Protein AF-A0A3P7MYJ7-F1 (afdb_monomer_lite)

Foldseek 3Di:
DDFVVLVVVLVVLLVVVCCCVPPVQVVVVVVDLARDPVLVVSQVVLLVCLVVVVCCPPRVFAAQADDDADFAQFDADDPVCCVVCVVVVVVCLVVQLCQQVVVVVVVCVVVVHDDDSVVSNVVLVVVQVVCNRGPDDRDHDDVVVVVSCVSVVPDDCVVVVVVVVVVSVCCNPVVVSRRSRGVSSVVSVVVSVVVVVVVPPPDFDWFWWADAPPDPDIDGCVPDVRGDDDPPDTDIDTPDDDDPVCVVVVVVSVVVRVPDPDPPDD

Organism: Cylicostephanus goldi (NCBI:txid71465)

Structure (mmCIF, N/CA/C/O backbone):
data_AF-A0A3P7MYJ7-F1
#
_entry.id   AF-A0A3P7MYJ7-F1
#
loop_
_atom_site.group_PDB
_atom_site.id
_atom_site.type_symbol
_atom_site.label_atom_id
_atom_site.label_alt_id
_atom_site.label_comp_id
_atom_site.label_asym_id
_atom_site.label_entity_id
_atom_site.label_seq_id
_atom_site.pdbx_PDB_ins_code
_atom_site.Cartn_x
_atom_site.Cartn_y
_atom_site.Cartn_z
_atom_site.occupancy
_atom_site.B_iso_or_equiv
_atom_site.auth_seq_id
_atom_site.auth_comp_id
_atom_site.auth_asym_id
_atom_site.auth_atom_id
_atom_site.pdbx_PDB_model_num
ATOM 1 N N . MET A 1 1 ? -10.763 -18.307 22.552 1.00 52.84 1 MET A N 1
ATOM 2 C CA . MET A 1 1 ? -11.650 -19.260 21.847 1.00 52.84 1 MET A CA 1
ATOM 3 C C . MET A 1 1 ? -12.075 -18.638 20.527 1.00 52.84 1 MET A C 1
ATOM 5 O O . MET A 1 1 ? -12.315 -17.436 20.503 1.00 52.84 1 MET A O 1
ATOM 9 N N . ALA A 1 2 ? -12.099 -19.406 19.436 1.00 75.31 2 ALA A N 1
ATOM 10 C CA . ALA A 1 2 ? -12.499 -18.891 18.128 1.00 75.31 2 ALA A CA 1
ATOM 11 C C . ALA A 1 2 ? -14.020 -18.678 18.085 1.00 75.31 2 ALA A C 1
ATOM 13 O O . ALA A 1 2 ? -14.783 -19.550 18.490 1.00 75.31 2 ALA A O 1
ATOM 14 N N . ASN A 1 3 ? -14.455 -17.514 17.609 1.00 89.31 3 ASN A N 1
ATOM 15 C CA . ASN A 1 3 ? -15.869 -17.187 17.488 1.00 89.31 3 ASN A CA 1
ATOM 16 C C . ASN A 1 3 ? -16.424 -17.733 16.163 1.00 89.31 3 ASN A C 1
ATOM 18 O O . ASN A 1 3 ? -15.998 -17.306 15.086 1.00 89.31 3 ASN A O 1
ATOM 22 N N . TRP A 1 4 ? -17.379 -18.662 16.244 1.00 89.75 4 TRP A N 1
ATOM 23 C CA . TRP A 1 4 ? -17.962 -19.315 15.070 1.00 89.75 4 TRP A CA 1
ATOM 24 C C . TRP A 1 4 ? -18.722 -18.344 14.154 1.00 89.75 4 TRP A C 1
ATOM 26 O O . TRP A 1 4 ? -18.693 -18.499 12.935 1.00 89.75 4 TRP A O 1
ATOM 36 N N . PHE A 1 5 ? -19.323 -17.285 14.709 1.00 90.12 5 PHE A N 1
ATOM 37 C CA . PHE A 1 5 ? -19.980 -16.241 13.917 1.00 90.12 5 PHE A CA 1
ATOM 38 C C . PHE A 1 5 ? -18.967 -15.444 13.105 1.00 90.12 5 PHE A C 1
ATOM 40 O O . PHE A 1 5 ? -19.173 -15.214 11.916 1.00 90.12 5 PHE A O 1
ATOM 47 N N . THR A 1 6 ? -17.832 -15.085 13.710 1.00 92.12 6 THR A N 1
ATOM 48 C CA . THR A 1 6 ? -16.732 -14.426 12.993 1.00 92.12 6 THR A CA 1
ATOM 49 C C . THR A 1 6 ? -16.226 -15.299 11.849 1.00 92.12 6 THR A C 1
ATOM 51 O O . THR A 1 6 ? -15.974 -14.790 10.757 1.00 92.12 6 THR A O 1
ATOM 54 N N . PHE A 1 7 ? -16.112 -16.610 12.071 1.00 92.50 7 PHE A N 1
ATOM 55 C CA . PHE A 1 7 ? -15.691 -17.559 11.044 1.00 92.50 7 PHE A CA 1
ATOM 56 C C . PHE A 1 7 ? -16.698 -17.645 9.886 1.00 92.50 7 PHE A C 1
ATOM 58 O O . PHE A 1 7 ? -16.318 -17.450 8.731 1.00 92.50 7 PHE A O 1
ATOM 65 N N . ALA A 1 8 ? -17.986 -17.837 10.186 1.00 92.50 8 ALA A N 1
ATOM 66 C CA . ALA A 1 8 ? -19.049 -17.895 9.181 1.00 92.50 8 ALA A CA 1
ATOM 67 C C . ALA A 1 8 ? -19.162 -16.590 8.371 1.00 92.50 8 ALA A C 1
ATOM 69 O O . ALA A 1 8 ? -19.242 -16.627 7.141 1.00 92.50 8 ALA A O 1
ATOM 70 N N . LEU A 1 9 ? -19.088 -15.432 9.040 1.00 92.12 9 LEU A N 1
ATOM 71 C CA . LEU A 1 9 ? -19.060 -14.120 8.386 1.00 92.12 9 LEU A CA 1
ATOM 72 C C . LEU A 1 9 ? -17.841 -13.968 7.475 1.00 92.12 9 LEU A C 1
ATOM 74 O O . LEU A 1 9 ? -17.973 -13.458 6.364 1.00 92.12 9 LEU A O 1
ATOM 78 N N . SER A 1 10 ? -16.670 -14.439 7.908 1.00 93.50 10 SER A N 1
ATOM 79 C CA . SER A 1 10 ? -15.443 -14.359 7.108 1.00 93.50 10 SER A CA 1
ATOM 80 C C . SER A 1 10 ? -15.551 -15.196 5.834 1.00 93.50 10 SER A C 1
ATOM 82 O O . SER A 1 10 ? -15.267 -14.697 4.747 1.00 93.50 10 SER A O 1
ATOM 84 N N . ILE A 1 11 ? -16.033 -16.440 5.940 1.00 94.44 11 ILE A N 1
ATOM 85 C CA . ILE A 1 11 ? -16.250 -17.314 4.777 1.00 94.44 11 ILE A CA 1
ATOM 86 C C . ILE A 1 11 ? -17.250 -16.683 3.810 1.00 94.44 11 ILE A C 1
ATOM 88 O O . ILE A 1 11 ? -16.966 -16.592 2.617 1.00 94.44 11 ILE A O 1
ATOM 92 N N . SER A 1 12 ? -18.388 -16.206 4.319 1.00 93.50 12 SER A N 1
ATOM 93 C CA . SER A 1 12 ? -19.411 -15.551 3.500 1.00 93.50 12 SER A CA 1
ATOM 94 C C . SER A 1 12 ? -18.860 -14.314 2.782 1.00 93.50 12 SER A C 1
ATOM 96 O O . SER A 1 12 ? -19.068 -14.136 1.579 1.00 93.50 12 SER A O 1
ATOM 98 N N . THR A 1 13 ? -18.068 -13.497 3.481 1.00 93.19 13 THR A N 1
ATOM 99 C CA . THR A 1 13 ? -17.450 -12.285 2.923 1.00 93.19 13 THR A CA 1
ATOM 100 C C . THR A 1 13 ? -16.420 -12.618 1.845 1.00 93.19 13 THR A C 1
ATOM 102 O O . THR A 1 13 ? -16.438 -12.011 0.775 1.00 93.19 13 THR A O 1
ATOM 105 N N . ILE A 1 14 ? -15.552 -13.607 2.080 1.00 93.12 14 ILE A N 1
ATOM 106 C CA . ILE A 1 14 ? -14.564 -14.063 1.091 1.00 93.12 14 ILE A CA 1
ATOM 107 C C . ILE A 1 14 ? -15.267 -14.635 -0.140 1.00 93.12 14 ILE A C 1
ATOM 109 O O . ILE A 1 14 ? -14.916 -14.264 -1.259 1.00 93.12 14 ILE A O 1
ATOM 113 N N . ALA A 1 15 ? -16.271 -15.495 0.050 1.00 93.50 15 ALA A N 1
ATOM 114 C CA . ALA A 1 15 ? -17.041 -16.079 -1.044 1.00 93.50 15 ALA A CA 1
ATOM 115 C C . ALA A 1 15 ? -17.736 -14.995 -1.879 1.00 93.50 15 ALA A C 1
ATOM 117 O O . ALA A 1 15 ? -17.651 -15.014 -3.106 1.00 93.50 15 ALA A O 1
ATOM 118 N N . THR A 1 16 ? -18.341 -14.003 -1.222 1.00 92.44 16 THR A N 1
ATOM 119 C CA . THR A 1 16 ? -19.000 -12.867 -1.879 1.00 92.44 16 THR A CA 1
ATOM 120 C C . THR A 1 16 ? -18.002 -12.018 -2.665 1.00 92.44 16 THR A C 1
ATOM 122 O O . THR A 1 16 ? -18.212 -11.763 -3.849 1.00 92.44 16 THR A O 1
ATOM 125 N N . LEU A 1 17 ? -16.875 -11.626 -2.059 1.00 91.50 17 LEU A N 1
ATOM 126 C CA . LEU A 1 17 ? -15.827 -10.858 -2.742 1.00 91.50 17 LEU A CA 1
ATOM 127 C C . LEU A 1 17 ? -15.229 -11.625 -3.924 1.00 91.50 17 LEU A C 1
ATOM 129 O O . LEU A 1 17 ? -14.970 -11.036 -4.975 1.00 91.50 17 LEU A O 1
ATOM 133 N N . PHE A 1 18 ? -15.023 -12.932 -3.772 1.00 89.75 18 PHE A N 1
ATOM 134 C CA . PHE A 1 18 ? -14.532 -13.788 -4.843 1.00 89.75 18 PHE A CA 1
ATOM 135 C C . PHE A 1 18 ? -15.541 -13.870 -5.987 1.00 89.75 18 PHE A C 1
ATOM 137 O O . PHE A 1 18 ? -15.170 -13.667 -7.140 1.00 89.75 18 PHE A O 1
ATOM 144 N N . PHE A 1 19 ? -16.817 -14.102 -5.678 1.00 91.25 19 PHE A N 1
ATOM 145 C CA . PHE A 1 19 ? -17.887 -14.157 -6.668 1.00 91.25 19 PHE A CA 1
ATOM 146 C C . PHE A 1 19 ? -18.007 -12.838 -7.442 1.00 91.25 19 PHE A C 1
ATOM 148 O O . PHE A 1 19 ? -18.003 -12.842 -8.675 1.00 91.25 19 PHE A O 1
ATOM 155 N N . ILE A 1 20 ? -18.013 -11.703 -6.735 1.00 90.12 20 ILE A N 1
ATOM 156 C CA . ILE A 1 20 ? -18.059 -10.371 -7.346 1.00 90.12 20 ILE A CA 1
ATOM 157 C C . ILE A 1 20 ? -16.851 -10.163 -8.272 1.00 90.12 20 ILE A C 1
ATOM 159 O O . ILE A 1 20 ? -17.027 -9.808 -9.437 1.00 90.12 20 ILE A O 1
ATOM 163 N N . LYS A 1 21 ? -15.625 -10.420 -7.800 1.00 86.19 21 LYS A N 1
ATOM 164 C CA . LYS A 1 21 ? -14.405 -10.182 -8.592 1.00 86.19 21 LYS A CA 1
ATOM 165 C C . LYS A 1 21 ? -14.246 -11.155 -9.767 1.00 86.19 21 LYS A C 1
ATOM 167 O O . LYS A 1 21 ? -13.656 -10.781 -10.775 1.00 86.19 21 LYS A O 1
ATOM 172 N N . SER A 1 22 ? -14.755 -12.383 -9.666 1.00 85.25 22 SER A N 1
ATOM 173 C CA . SER A 1 22 ? -14.628 -13.391 -10.727 1.00 85.25 22 SER A CA 1
ATOM 174 C C . SER A 1 22 ? -15.729 -13.329 -11.782 1.00 85.25 22 SER A C 1
ATOM 176 O O . SER A 1 22 ? -15.431 -13.564 -12.949 1.00 85.25 22 SER A O 1
ATOM 178 N N . TYR A 1 23 ? -16.973 -13.018 -11.409 1.00 87.38 23 TYR A N 1
ATOM 179 C CA . TYR A 1 23 ? -18.114 -13.068 -12.332 1.00 87.38 23 TYR A CA 1
ATOM 180 C C . TYR A 1 23 ? -18.667 -11.685 -12.673 1.00 87.38 23 TYR A C 1
ATOM 182 O O . TYR A 1 23 ? -18.891 -11.384 -13.844 1.00 87.38 23 TYR A O 1
ATOM 190 N N . ILE A 1 24 ? -18.856 -10.827 -11.669 1.00 86.44 24 ILE A N 1
ATOM 191 C CA . ILE A 1 24 ? -19.505 -9.522 -11.852 1.00 86.44 24 ILE A CA 1
ATOM 192 C C . ILE A 1 24 ? -18.531 -8.512 -12.461 1.00 86.44 24 ILE A C 1
ATOM 194 O O . ILE A 1 24 ? -18.867 -7.849 -13.439 1.00 86.44 24 ILE A O 1
ATOM 198 N N . ASP A 1 25 ? -17.305 -8.428 -11.947 1.00 84.75 25 ASP A N 1
ATOM 199 C CA . ASP A 1 25 ? -16.299 -7.484 -12.438 1.00 84.75 25 ASP A CA 1
ATOM 200 C C . ASP A 1 25 ? -16.009 -7.595 -13.948 1.00 84.75 25 ASP A C 1
ATOM 202 O O . ASP A 1 25 ? -16.066 -6.570 -14.632 1.00 84.75 25 ASP A O 1
ATOM 206 N N . PRO A 1 26 ? -15.774 -8.785 -14.543 1.00 83.88 26 PRO A N 1
ATOM 207 C CA . PRO A 1 26 ? -15.573 -8.879 -15.989 1.00 83.88 26 PRO A CA 1
ATOM 208 C C . PRO A 1 26 ? -16.832 -8.547 -16.799 1.00 83.88 26 PRO A C 1
ATOM 210 O O . PRO A 1 26 ? -16.710 -8.080 -17.930 1.00 83.88 26 PRO A O 1
ATOM 213 N N . MET A 1 27 ? -18.035 -8.761 -16.256 1.00 83.56 27 MET A N 1
ATOM 214 C CA . MET A 1 27 ? -19.279 -8.343 -16.912 1.00 83.56 27 MET A CA 1
ATOM 215 C C . MET A 1 27 ? -19.431 -6.822 -16.894 1.00 83.56 27 MET A C 1
ATOM 217 O O . MET A 1 27 ? -19.722 -6.217 -17.924 1.00 83.56 27 MET A O 1
ATOM 221 N N . ILE A 1 28 ? -19.180 -6.197 -15.745 1.00 82.38 28 ILE A N 1
ATOM 222 C CA . ILE A 1 28 ? -19.274 -4.749 -15.575 1.00 82.38 28 ILE A CA 1
ATOM 223 C C . ILE A 1 28 ? -18.204 -4.038 -16.396 1.00 82.38 28 ILE A C 1
ATOM 225 O O . ILE A 1 28 ? -18.529 -3.062 -17.064 1.00 82.38 28 ILE A O 1
ATOM 229 N N . LYS A 1 29 ? -16.970 -4.548 -16.446 1.00 79.81 29 LYS A N 1
ATOM 230 C CA . LYS A 1 29 ? -15.892 -3.979 -17.273 1.00 79.81 29 LYS A CA 1
ATOM 231 C C . LYS A 1 29 ? -16.232 -3.907 -18.762 1.00 79.81 29 LYS A C 1
ATOM 233 O O . LYS A 1 29 ? -15.714 -3.038 -19.455 1.00 79.81 29 LYS A O 1
ATOM 238 N N . LYS A 1 30 ? -17.112 -4.784 -19.265 1.00 82.25 30 LYS A N 1
ATOM 239 C CA . LYS A 1 30 ? -17.598 -4.710 -20.656 1.00 82.25 30 LYS A CA 1
ATOM 240 C C . LYS A 1 30 ? -18.524 -3.517 -20.895 1.00 82.25 30 LYS A C 1
ATOM 242 O O . LYS A 1 30 ? -18.637 -3.069 -22.030 1.00 82.25 30 LYS A O 1
ATOM 247 N N . ARG A 1 31 ? -19.204 -3.025 -19.855 1.00 79.94 31 ARG A N 1
ATOM 248 C CA . ARG A 1 31 ? -20.208 -1.954 -19.944 1.00 79.94 31 ARG A CA 1
ATOM 249 C C . ARG A 1 31 ? -19.724 -0.620 -19.364 1.00 79.94 31 ARG A C 1
ATOM 251 O O . ARG A 1 31 ? -20.112 0.423 -19.873 1.00 79.94 31 ARG A O 1
ATOM 258 N N . CYS A 1 32 ? -18.852 -0.645 -18.359 1.00 74.81 32 CYS A N 1
ATOM 259 C CA . CYS A 1 32 ? -18.314 0.524 -17.672 1.00 74.81 32 CYS A CA 1
ATOM 260 C C . CYS A 1 32 ? -16.782 0.490 -17.669 1.00 74.81 32 CYS A C 1
ATOM 262 O O . CYS A 1 32 ? -16.167 -0.484 -17.242 1.00 74.81 32 CYS A O 1
ATOM 264 N N . ARG A 1 33 ? -16.160 1.595 -18.097 1.00 70.25 33 ARG A N 1
ATOM 265 C CA . ARG A 1 33 ? -14.695 1.752 -18.142 1.00 70.25 33 ARG A CA 1
ATOM 266 C C . ARG A 1 33 ? -14.078 2.108 -16.779 1.00 70.25 33 ARG A C 1
ATOM 268 O O . ARG A 1 33 ? -12.862 2.068 -16.633 1.00 70.25 33 ARG A O 1
ATOM 275 N N . ILE A 1 34 ? -14.909 2.467 -15.799 1.00 74.12 34 ILE A N 1
ATOM 276 C CA . ILE A 1 34 ? -14.485 2.923 -14.470 1.00 74.12 34 ILE A CA 1
ATOM 277 C C . ILE A 1 34 ? -14.401 1.713 -13.521 1.00 74.12 34 ILE A C 1
ATOM 279 O O . ILE A 1 34 ? -15.378 0.965 -13.426 1.00 74.12 34 ILE A O 1
ATOM 283 N N . PRO A 1 35 ? -13.274 1.501 -12.811 1.00 73.25 35 PRO A N 1
ATOM 284 C CA . PRO A 1 35 ? -13.158 0.425 -11.831 1.00 73.25 35 PRO A CA 1
ATOM 285 C C . PRO A 1 35 ? -14.090 0.678 -10.640 1.00 73.25 35 PRO A C 1
ATOM 287 O O . PRO A 1 35 ? -14.025 1.728 -10.002 1.00 73.25 35 PRO A O 1
ATOM 290 N N . ILE A 1 36 ? -14.952 -0.292 -10.329 1.00 82.88 36 ILE A N 1
ATOM 291 C CA . ILE A 1 36 ? -15.898 -0.187 -9.212 1.00 82.88 36 ILE A CA 1
ATOM 292 C C . ILE A 1 36 ? -15.213 -0.607 -7.900 1.00 82.88 36 ILE A C 1
ATOM 294 O O . ILE A 1 36 ? -14.607 -1.681 -7.844 1.00 82.88 36 ILE A O 1
ATOM 298 N N . PRO A 1 37 ? -15.320 0.189 -6.819 1.00 85.75 37 PRO A N 1
ATOM 299 C CA . PRO A 1 37 ? -14.709 -0.128 -5.532 1.00 85.75 37 PRO A CA 1
ATOM 300 C C . PRO A 1 37 ? -15.557 -1.139 -4.737 1.00 85.75 37 PRO A C 1
ATOM 302 O O . PRO A 1 37 ? -16.195 -0.792 -3.747 1.00 85.75 37 PRO A O 1
ATOM 305 N N . TYR A 1 38 ? -15.573 -2.412 -5.147 1.00 88.50 38 TYR A N 1
ATOM 306 C CA . TYR A 1 38 ? -16.365 -3.459 -4.472 1.00 88.50 38 TYR A CA 1
ATOM 307 C C . TYR A 1 38 ? -16.010 -3.639 -2.992 1.00 88.50 38 TYR A C 1
ATOM 309 O O . TYR A 1 38 ? -16.895 -3.872 -2.172 1.00 88.50 38 TYR A O 1
ATOM 317 N N . ASP A 1 39 ? -14.728 -3.490 -2.648 1.00 88.88 39 ASP A N 1
ATOM 318 C CA . ASP A 1 39 ? -14.253 -3.620 -1.269 1.00 88.88 39 ASP A CA 1
ATOM 319 C C . ASP A 1 39 ? -14.905 -2.553 -0.359 1.00 88.88 39 ASP A C 1
ATOM 321 O O . ASP A 1 39 ? -15.259 -2.848 0.780 1.00 88.88 39 ASP A O 1
ATOM 325 N N . LEU A 1 40 ? -15.169 -1.345 -0.884 1.00 89.31 40 LEU A N 1
ATOM 326 C CA . LEU A 1 40 ? -15.879 -0.281 -0.164 1.00 89.31 40 LEU A CA 1
ATOM 327 C C . LEU A 1 40 ? -17.345 -0.647 0.096 1.00 89.31 40 LEU A C 1
ATOM 329 O O . LEU A 1 40 ? -17.819 -0.495 1.218 1.00 89.31 40 LEU A O 1
ATOM 333 N N . PHE A 1 41 ? -18.056 -1.165 -0.909 1.00 91.25 41 PHE A N 1
ATOM 334 C CA . PHE A 1 41 ? -19.454 -1.578 -0.742 1.00 91.25 41 PHE A CA 1
ATOM 335 C C . PHE A 1 41 ? -19.602 -2.693 0.294 1.00 91.25 41 PHE A C 1
ATOM 337 O O . PHE A 1 41 ? -20.500 -2.639 1.131 1.00 91.25 41 PHE A O 1
ATOM 344 N N . VAL A 1 42 ? -18.696 -3.673 0.278 1.00 92.00 42 VAL A N 1
ATOM 345 C CA . VAL A 1 42 ? -18.688 -4.759 1.265 1.00 92.00 42 VAL A CA 1
ATOM 346 C C . VAL A 1 42 ? -18.434 -4.229 2.677 1.00 92.00 42 VAL A C 1
ATOM 348 O O . VAL A 1 42 ? -19.105 -4.674 3.605 1.00 92.00 42 VAL A O 1
ATOM 351 N N . MET A 1 43 ? -17.544 -3.245 2.850 1.00 91.19 43 MET A N 1
ATOM 352 C CA . MET A 1 43 ? -17.358 -2.587 4.150 1.00 91.19 43 MET A CA 1
ATOM 353 C C . MET A 1 43 ? -18.616 -1.844 4.603 1.00 91.19 43 MET A C 1
ATOM 355 O O . MET A 1 43 ? -19.022 -2.013 5.745 1.00 91.19 43 MET A O 1
ATOM 359 N N . ILE A 1 44 ? -19.270 -1.080 3.722 1.00 92.06 44 ILE A N 1
ATOM 360 C CA . ILE A 1 44 ? -20.500 -0.344 4.059 1.00 92.06 44 ILE A CA 1
ATOM 361 C C . ILE A 1 44 ? -21.606 -1.310 4.502 1.00 92.06 44 ILE A C 1
ATOM 363 O O . ILE A 1 44 ? -22.218 -1.109 5.550 1.00 92.06 44 ILE A O 1
ATOM 367 N N . ILE A 1 45 ? -21.831 -2.389 3.747 1.00 91.94 45 ILE A N 1
ATOM 368 C CA . ILE A 1 45 ? -22.822 -3.417 4.095 1.00 91.94 45 ILE A CA 1
ATOM 369 C C . ILE A 1 45 ? -22.446 -4.089 5.421 1.00 91.94 45 ILE A C 1
ATOM 371 O O . ILE A 1 45 ? -23.307 -4.257 6.282 1.00 91.94 45 ILE A O 1
ATOM 375 N N . GLY A 1 46 ? -21.168 -4.428 5.617 1.00 91.19 46 GLY A N 1
ATOM 376 C CA . GLY A 1 46 ? -20.665 -5.014 6.859 1.00 91.19 46 GLY A CA 1
ATOM 377 C C . GLY A 1 46 ? -20.896 -4.116 8.075 1.00 91.19 46 GLY A C 1
ATOM 378 O O . GLY A 1 46 ? -21.348 -4.597 9.113 1.00 91.19 46 GLY A O 1
ATOM 379 N N . THR A 1 47 ? -20.663 -2.810 7.939 1.00 92.50 47 THR A N 1
ATOM 380 C CA . THR A 1 47 ? -20.938 -1.809 8.978 1.00 92.50 47 THR A CA 1
ATOM 381 C C . THR A 1 47 ? -22.430 -1.728 9.296 1.00 92.50 47 THR A C 1
ATOM 383 O O . THR A 1 47 ? -22.801 -1.807 10.465 1.00 92.50 47 THR A O 1
ATOM 386 N N . ILE A 1 48 ? -23.298 -1.637 8.279 1.00 92.81 48 ILE A N 1
ATOM 387 C CA . ILE A 1 48 ? -24.759 -1.570 8.464 1.00 92.81 48 ILE A CA 1
ATOM 388 C C . ILE A 1 48 ? -25.270 -2.830 9.170 1.00 92.81 48 ILE A C 1
ATOM 390 O O . ILE A 1 48 ? -26.014 -2.737 10.144 1.00 92.81 48 ILE A O 1
ATOM 394 N N . VAL A 1 49 ? -24.842 -4.012 8.722 1.00 91.75 49 VAL A N 1
ATOM 395 C CA . VAL A 1 49 ? -25.226 -5.289 9.340 1.00 91.75 49 VAL A CA 1
ATOM 396 C C . VAL A 1 49 ? -24.727 -5.364 10.782 1.00 91.75 49 VAL A C 1
ATOM 398 O O . VAL A 1 49 ? -25.482 -5.762 11.666 1.00 91.75 49 VAL A O 1
ATOM 401 N N . SER A 1 50 ? -23.488 -4.943 11.042 1.00 92.44 50 SER A N 1
ATOM 402 C CA . SER A 1 50 ? -22.925 -4.927 12.395 1.00 92.44 50 SER A CA 1
ATOM 403 C C . SER A 1 50 ? -23.705 -4.020 13.340 1.00 92.44 50 SER A C 1
ATOM 405 O O . SER A 1 50 ? -23.981 -4.420 14.472 1.00 92.44 50 SER A O 1
ATOM 407 N N . TYR A 1 51 ? -24.122 -2.849 12.853 1.00 90.94 51 TYR A N 1
ATOM 408 C CA . TYR A 1 51 ? -24.916 -1.881 13.601 1.00 90.94 51 TYR A CA 1
ATOM 409 C C . TYR A 1 51 ? -26.330 -2.397 13.906 1.00 90.94 51 TYR A C 1
ATOM 411 O O . TYR A 1 51 ? -26.751 -2.402 15.059 1.00 90.94 51 TYR A O 1
ATOM 419 N N . VAL A 1 52 ? -27.050 -2.899 12.897 1.00 92.38 52 VAL A N 1
ATOM 420 C CA . VAL A 1 52 ? -28.439 -3.372 13.058 1.00 92.38 52 VAL A CA 1
ATOM 421 C C . VAL A 1 52 ? -28.510 -4.628 13.930 1.00 92.38 52 VAL A C 1
ATOM 423 O O . VAL A 1 52 ? -29.386 -4.754 14.783 1.00 92.38 52 VAL A O 1
ATOM 426 N N . VAL A 1 53 ? -27.581 -5.566 13.737 1.00 90.25 53 VAL A N 1
ATOM 427 C CA . VAL A 1 53 ? -27.578 -6.857 14.444 1.00 90.25 53 VAL A CA 1
ATOM 428 C C . VAL A 1 53 ? -26.873 -6.768 15.805 1.00 90.25 53 VAL A C 1
ATOM 430 O O . VAL A 1 53 ? -27.052 -7.650 16.645 1.00 90.25 53 VAL A O 1
ATOM 433 N N . ASN A 1 54 ? -26.105 -5.701 16.060 1.00 89.62 54 ASN A N 1
ATOM 434 C CA . ASN A 1 54 ? -25.239 -5.551 17.233 1.00 89.62 54 ASN A CA 1
ATOM 435 C C . ASN A 1 54 ? -24.294 -6.753 17.408 1.00 89.62 54 ASN A 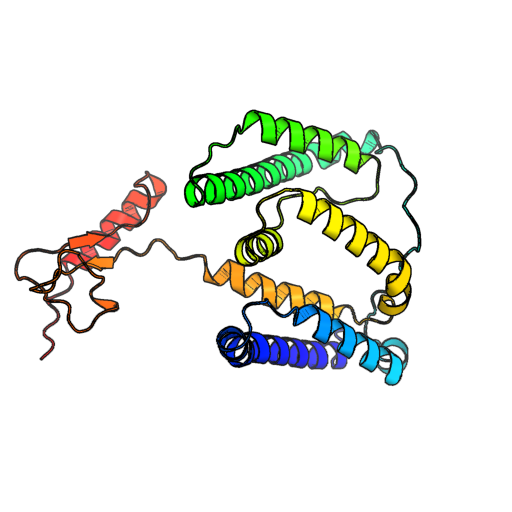C 1
ATOM 437 O O . ASN A 1 54 ? -24.287 -7.435 18.440 1.00 89.62 54 ASN A O 1
ATOM 441 N N . LEU A 1 55 ? -23.485 -7.022 16.374 1.00 86.31 55 LEU A N 1
ATOM 442 C CA . LEU A 1 55 ? -22.600 -8.197 16.308 1.00 86.31 55 LEU A CA 1
ATOM 443 C C . LEU A 1 55 ? -21.596 -8.276 17.468 1.00 86.31 55 LEU A C 1
ATOM 445 O O . LEU A 1 55 ? -21.226 -9.374 17.891 1.00 86.31 55 LEU A O 1
ATOM 449 N N . ASN A 1 56 ? -21.168 -7.130 17.999 1.00 88.62 56 ASN A N 1
ATOM 450 C CA . ASN A 1 56 ? -20.248 -7.088 19.128 1.00 88.62 56 ASN A CA 1
ATOM 451 C C . ASN A 1 56 ? -20.907 -7.584 20.424 1.00 88.62 56 ASN A C 1
ATOM 453 O O . ASN A 1 56 ? -20.443 -8.562 21.003 1.00 88.62 56 ASN A O 1
ATOM 457 N N . SER A 1 57 ? -22.013 -6.964 20.840 1.00 87.44 57 SER A N 1
ATOM 458 C CA . SER A 1 57 ? -22.657 -7.268 22.123 1.00 87.44 57 SER A CA 1
ATOM 459 C C . SER A 1 57 ? -23.363 -8.622 22.137 1.00 87.44 57 SER A C 1
ATOM 461 O O . SER A 1 57 ? -23.344 -9.305 23.155 1.00 87.44 57 SER A O 1
ATOM 463 N N . ARG A 1 58 ? -23.987 -9.031 21.023 1.00 88.81 58 ARG A N 1
ATOM 464 C CA . ARG A 1 58 ? -24.752 -10.290 20.967 1.00 88.81 58 ARG A CA 1
ATOM 465 C C . ARG A 1 58 ? -23.895 -11.514 20.692 1.00 88.81 58 ARG A C 1
ATOM 467 O O . ARG A 1 58 ? -24.154 -12.576 21.245 1.00 88.81 58 ARG A O 1
ATOM 474 N N . PHE A 1 59 ? -22.911 -11.374 19.811 1.00 86.44 59 PHE A N 1
ATOM 475 C CA . PHE A 1 59 ? -22.156 -12.511 19.296 1.00 86.44 59 PHE A CA 1
ATOM 476 C C . PHE A 1 59 ? -20.679 -12.461 19.670 1.00 86.44 59 PHE A C 1
ATOM 478 O O . PHE A 1 59 ? -19.967 -13.398 19.339 1.00 86.44 59 PHE A O 1
ATOM 485 N N . GLY A 1 60 ? -20.190 -11.412 20.342 1.00 88.19 60 GLY A N 1
ATOM 486 C CA . GLY A 1 60 ? -18.782 -11.292 20.730 1.00 88.19 60 GLY A CA 1
ATOM 487 C C . GLY A 1 60 ? -17.838 -11.117 19.538 1.00 88.19 60 GLY A C 1
ATOM 488 O O . GLY A 1 60 ? -16.683 -11.549 19.586 1.00 88.19 60 GLY A O 1
ATOM 489 N N . VAL A 1 61 ? -18.323 -10.566 18.420 1.00 90.75 61 VAL A N 1
ATOM 490 C CA . VAL A 1 61 ? -17.488 -10.315 17.239 1.00 90.75 61 VAL A CA 1
ATOM 491 C C . VAL A 1 61 ? -16.610 -9.089 17.496 1.00 90.75 61 VAL A C 1
ATOM 493 O O . VAL A 1 61 ? -17.096 -8.031 17.900 1.00 90.75 61 VAL A O 1
ATOM 496 N N . LYS A 1 62 ? -15.300 -9.220 17.256 1.00 91.88 62 LYS A N 1
ATOM 497 C CA . LYS A 1 62 ? -14.345 -8.119 17.433 1.00 91.88 62 LYS A CA 1
ATOM 498 C C . LYS A 1 62 ? -14.597 -7.031 16.386 1.00 91.88 62 LYS A C 1
ATOM 500 O O . LYS A 1 62 ? -14.526 -7.303 15.187 1.00 91.88 62 LYS A O 1
ATOM 505 N N . ILE A 1 63 ? -14.858 -5.817 16.856 1.00 93.62 63 ILE A N 1
ATOM 506 C CA . ILE A 1 63 ? -15.016 -4.611 16.036 1.00 93.62 63 ILE A CA 1
ATOM 507 C C . ILE A 1 63 ? -13.739 -3.769 16.061 1.00 93.62 63 ILE A C 1
ATOM 509 O O . ILE A 1 63 ? -12.847 -4.033 16.871 1.00 93.62 63 ILE A O 1
ATOM 513 N N . VAL A 1 64 ? -13.635 -2.802 15.149 1.00 91.69 64 VAL A N 1
ATOM 514 C CA . VAL A 1 64 ? -12.499 -1.869 15.071 1.00 91.69 64 VAL A CA 1
ATOM 515 C C . VAL A 1 64 ? -12.352 -1.086 16.378 1.00 91.69 64 VAL A C 1
ATOM 517 O O . VAL A 1 64 ? -11.241 -0.983 16.895 1.00 91.69 64 VAL A O 1
ATOM 520 N N . GLY A 1 65 ? -13.468 -0.634 16.954 1.00 88.50 65 GLY A N 1
ATOM 521 C CA . GLY A 1 65 ? -13.474 0.159 18.180 1.00 88.50 65 GLY A CA 1
ATOM 522 C C . GLY A 1 65 ? -13.192 1.633 17.906 1.00 88.50 65 GLY A C 1
ATOM 523 O O . GLY A 1 65 ? -13.328 2.085 16.773 1.00 88.50 65 GLY A O 1
ATOM 524 N N . HIS A 1 66 ? -12.828 2.371 18.954 1.00 88.69 66 HIS A N 1
ATOM 525 C CA . HIS A 1 66 ? -12.709 3.823 18.880 1.00 88.69 66 HIS A CA 1
ATOM 526 C C . HIS A 1 66 ? -11.633 4.272 17.884 1.00 88.69 66 HIS A C 1
ATOM 528 O O . HIS A 1 66 ? -10.481 3.834 17.961 1.00 88.69 66 HIS A O 1
ATOM 534 N N . ILE A 1 67 ? -12.007 5.172 16.975 1.00 86.75 67 ILE A N 1
ATOM 535 C CA . ILE A 1 67 ? -11.098 5.792 16.015 1.00 86.75 67 ILE A CA 1
ATOM 536 C C . ILE A 1 67 ? -10.895 7.245 16.455 1.00 86.75 67 ILE A C 1
ATOM 538 O O . ILE A 1 67 ? -11.856 8.015 16.450 1.00 86.75 67 ILE A O 1
ATOM 542 N N . PRO A 1 68 ? -9.665 7.651 16.825 1.00 81.75 68 PRO A N 1
ATOM 543 C CA . PRO A 1 68 ? -9.419 9.012 17.272 1.00 81.75 68 PRO A CA 1
ATOM 544 C C . PRO A 1 68 ? -9.748 9.993 16.145 1.00 81.75 68 PRO A C 1
ATOM 546 O O . PRO A 1 68 ? -9.172 9.940 15.057 1.00 81.75 68 PRO A O 1
ATOM 549 N N . THR A 1 69 ? -10.686 10.897 16.408 1.00 77.69 69 THR A N 1
ATOM 550 C CA . THR A 1 69 ? -11.053 11.962 15.477 1.00 77.69 69 THR A CA 1
ATOM 551 C C . THR A 1 69 ? -10.098 13.135 15.653 1.00 77.69 69 THR A C 1
ATOM 553 O O . THR A 1 69 ? -10.083 13.771 16.705 1.00 77.69 69 THR A O 1
ATOM 556 N N . GLY A 1 70 ? -9.304 13.434 14.629 1.00 81.50 70 GLY A N 1
ATOM 557 C CA . GLY A 1 70 ? -8.365 14.553 14.645 1.00 81.50 70 GLY A CA 1
ATOM 558 C C . GLY A 1 70 ? -7.041 14.214 13.976 1.00 81.50 70 GLY A C 1
ATOM 559 O O . GLY A 1 70 ? -6.753 13.060 13.664 1.00 81.50 70 GLY A O 1
ATOM 560 N N . LEU A 1 71 ? -6.223 15.241 13.752 1.00 84.69 71 LEU A N 1
ATOM 561 C CA . LEU A 1 71 ? -4.839 15.036 13.340 1.00 84.69 71 LEU A CA 1
ATOM 562 C C . LEU A 1 71 ? -4.003 14.671 14.573 1.00 84.69 71 LEU A C 1
ATOM 564 O O . LEU A 1 71 ? -4.111 15.360 15.591 1.00 84.69 71 LEU A O 1
ATOM 568 N N . PRO A 1 72 ? -3.167 13.621 14.506 1.00 85.88 72 PRO A N 1
ATOM 569 C CA . PRO A 1 72 ? -2.270 13.304 15.604 1.00 85.88 72 PRO A CA 1
ATOM 570 C C . PRO A 1 72 ? -1.259 14.440 15.799 1.00 85.88 72 PRO A C 1
ATOM 572 O O . PRO A 1 72 ? -0.711 14.973 14.832 1.00 85.88 72 PRO A O 1
ATOM 575 N N . SER A 1 73 ? -1.004 14.804 17.056 1.00 88.25 73 SER A N 1
ATOM 576 C CA . SER A 1 73 ? 0.035 15.774 17.401 1.00 88.25 73 SER A CA 1
ATOM 577 C C . SER A 1 73 ? 1.419 15.231 17.032 1.00 88.25 73 SER A C 1
ATOM 579 O O . SER A 1 73 ? 1.672 14.047 17.279 1.00 88.25 73 SER A O 1
ATOM 581 N N . PRO A 1 74 ? 2.328 16.065 16.499 1.00 90.25 74 PRO A N 1
ATOM 582 C CA . PRO A 1 74 ? 3.682 15.627 16.212 1.00 90.25 74 PRO A CA 1
ATOM 583 C C . PRO A 1 74 ? 4.402 15.214 17.506 1.00 90.25 74 PRO A C 1
ATOM 585 O O . PRO A 1 74 ? 4.363 15.926 18.509 1.00 90.25 74 PRO A O 1
ATOM 588 N N . SER A 1 75 ? 5.059 14.059 17.479 1.00 88.75 75 SER A N 1
ATOM 589 C CA . SER A 1 75 ? 5.814 13.467 18.582 1.00 88.75 75 SER A CA 1
ATOM 590 C C . SER A 1 75 ? 7.216 13.092 18.115 1.00 88.75 75 SER A C 1
ATOM 592 O O . SER A 1 75 ? 7.371 12.481 17.059 1.00 88.75 75 SER A O 1
ATOM 594 N N . LEU A 1 76 ? 8.240 13.415 18.907 1.00 86.62 76 LEU A N 1
ATOM 595 C CA . LEU A 1 76 ? 9.611 13.019 18.589 1.00 86.62 76 LEU A CA 1
ATOM 596 C C . LEU A 1 76 ? 9.836 11.522 18.871 1.00 86.62 76 LEU A C 1
ATOM 598 O O . LEU A 1 76 ? 9.367 11.021 19.898 1.00 86.62 76 LEU A O 1
ATOM 602 N N . PRO A 1 77 ? 10.575 10.804 18.005 1.00 83.62 77 PRO A N 1
ATOM 603 C CA . PRO A 1 77 ? 10.883 9.397 18.219 1.00 83.62 77 PRO A CA 1
ATOM 604 C C . PRO A 1 77 ? 11.837 9.216 19.408 1.00 83.62 77 PRO A C 1
ATOM 606 O O . PRO A 1 77 ? 12.823 9.939 19.561 1.00 83.62 77 PRO A O 1
ATOM 609 N N . GLY A 1 78 ? 11.560 8.221 20.254 1.00 85.44 78 GLY A N 1
ATOM 610 C CA . GLY A 1 78 ? 12.401 7.897 21.406 1.00 85.44 78 GLY A CA 1
ATOM 611 C C . GLY A 1 78 ? 13.765 7.349 20.979 1.00 85.44 78 GLY A C 1
ATOM 612 O O . GLY A 1 78 ? 13.857 6.232 20.473 1.00 85.44 78 GLY A O 1
ATOM 613 N N . ILE A 1 79 ? 14.834 8.112 21.228 1.00 87.25 79 ILE A N 1
ATOM 614 C CA . ILE A 1 79 ? 16.213 7.768 20.827 1.00 87.25 79 ILE A CA 1
ATOM 615 C C . ILE A 1 79 ? 16.693 6.456 21.480 1.00 87.25 79 ILE A C 1
ATOM 617 O O . ILE A 1 79 ? 17.498 5.729 20.903 1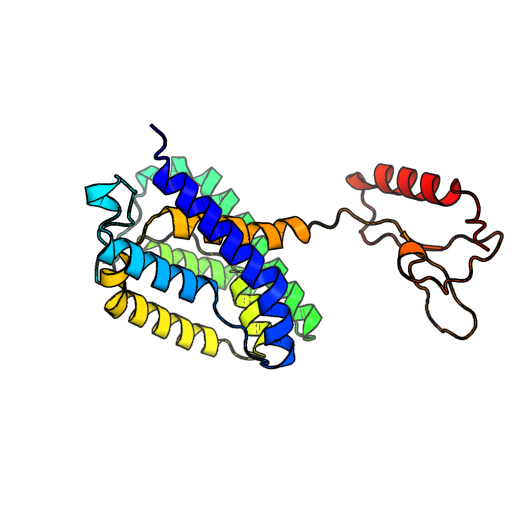.00 87.25 79 ILE A O 1
ATOM 621 N N . SER A 1 80 ? 16.155 6.098 22.649 1.00 92.00 80 SER A N 1
ATOM 622 C CA . SER A 1 80 ? 16.504 4.868 23.374 1.00 92.00 80 SER A CA 1
ATOM 623 C C . SER A 1 80 ? 16.185 3.575 22.612 1.00 92.00 80 SER A C 1
ATOM 625 O O . SER A 1 80 ? 16.867 2.571 22.810 1.00 92.00 80 SER A O 1
ATOM 627 N N . LEU A 1 81 ? 15.185 3.582 21.724 1.00 88.81 81 LEU A N 1
ATOM 628 C CA . LEU A 1 81 ? 14.793 2.410 20.931 1.00 88.81 81 LEU A CA 1
ATOM 629 C C . LEU A 1 81 ? 15.650 2.215 19.677 1.00 88.81 81 LEU A C 1
ATOM 631 O O . LEU A 1 81 ? 15.630 1.134 19.092 1.00 88.81 81 LEU A O 1
ATOM 635 N N . PHE A 1 82 ? 16.414 3.231 19.274 1.00 88.81 82 PHE A N 1
ATOM 636 C CA . PHE A 1 82 ? 17.110 3.264 17.990 1.00 88.81 82 PHE A CA 1
ATOM 637 C C . PHE A 1 82 ? 18.067 2.081 17.802 1.00 88.81 82 PHE A C 1
ATOM 639 O O . PHE A 1 82 ? 18.054 1.444 16.753 1.00 88.81 82 PHE A O 1
ATOM 646 N N . GLY A 1 83 ? 18.837 1.733 18.840 1.00 91.25 83 GLY A N 1
ATOM 647 C CA . GLY A 1 83 ? 19.765 0.598 18.798 1.00 91.25 83 GLY A CA 1
ATOM 648 C C . GLY A 1 83 ? 19.074 -0.761 18.647 1.00 91.25 83 GLY A C 1
ATOM 649 O O . GLY A 1 83 ? 19.614 -1.641 17.984 1.00 91.25 83 GLY A O 1
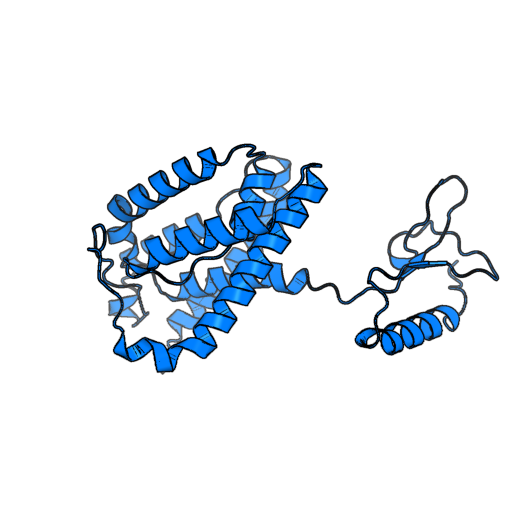ATOM 650 N N . TYR A 1 84 ? 17.868 -0.919 19.201 1.00 93.75 84 TYR A N 1
ATOM 651 C CA . TYR A 1 84 ? 17.112 -2.175 19.140 1.00 93.75 84 TYR A CA 1
ATOM 652 C C . TYR A 1 84 ? 16.454 -2.402 17.777 1.00 93.75 84 TYR A C 1
ATOM 654 O O . TYR A 1 84 ? 16.397 -3.533 17.310 1.00 93.75 84 TYR A O 1
ATOM 662 N N . ILE A 1 85 ? 15.970 -1.335 17.133 1.00 93.19 85 ILE A N 1
ATOM 663 C CA . ILE A 1 85 ? 15.194 -1.431 15.885 1.00 93.19 85 ILE A CA 1
ATOM 664 C C . ILE A 1 85 ? 16.021 -1.178 14.621 1.00 93.19 85 ILE A C 1
ATOM 666 O O . ILE A 1 85 ? 15.496 -1.326 13.522 1.00 93.19 85 ILE A O 1
ATOM 670 N N . MET A 1 86 ? 17.292 -0.781 14.747 1.00 92.25 86 MET A N 1
ATOM 671 C CA . MET A 1 86 ? 18.135 -0.383 13.612 1.00 92.25 86 MET A CA 1
ATOM 672 C C . MET A 1 86 ? 18.207 -1.456 12.516 1.00 92.25 86 MET A C 1
ATOM 674 O O . MET A 1 86 ? 18.075 -1.136 11.335 1.00 92.25 86 MET A O 1
ATOM 678 N N . GLY A 1 87 ? 18.404 -2.724 12.897 1.00 94.62 87 GLY A N 1
ATOM 679 C CA . GLY A 1 87 ? 18.514 -3.832 11.943 1.00 94.62 87 GLY A CA 1
ATOM 680 C C . GLY A 1 87 ? 17.239 -4.018 11.117 1.00 94.62 87 GLY A C 1
ATOM 681 O O . GLY A 1 87 ? 17.289 -4.026 9.885 1.00 94.62 87 GLY A O 1
ATOM 682 N N . ASP A 1 88 ? 16.092 -4.075 11.794 1.00 94.31 88 ASP A N 1
ATOM 683 C CA . ASP A 1 88 ? 14.782 -4.207 11.151 1.00 94.31 88 ASP A CA 1
ATOM 684 C C . ASP A 1 88 ? 14.441 -2.970 10.309 1.00 94.31 88 ASP A C 1
ATOM 686 O O . ASP A 1 88 ? 13.950 -3.087 9.185 1.00 94.31 88 ASP A O 1
ATOM 690 N N . ALA A 1 89 ? 14.755 -1.772 10.811 1.00 93.44 89 ALA A N 1
ATOM 691 C CA . ALA A 1 89 ? 14.530 -0.516 10.105 1.00 93.44 89 ALA A CA 1
ATOM 692 C C . ALA A 1 89 ? 15.324 -0.448 8.794 1.00 93.44 89 ALA A C 1
ATOM 694 O O . ALA A 1 89 ? 14.776 -0.034 7.772 1.00 93.44 89 ALA A O 1
ATOM 695 N N . LEU A 1 90 ? 16.585 -0.896 8.794 1.00 94.62 90 LEU A N 1
ATOM 696 C CA . LEU A 1 90 ? 17.412 -0.954 7.590 1.00 94.62 90 LEU A CA 1
ATOM 697 C C . LEU A 1 90 ? 16.838 -1.946 6.574 1.00 94.62 90 LEU A C 1
ATOM 699 O O . LEU A 1 90 ? 16.722 -1.609 5.394 1.00 94.62 90 LEU A O 1
ATOM 703 N N . ALA A 1 91 ? 16.414 -3.131 7.019 1.00 95.50 91 ALA A N 1
ATOM 704 C CA . ALA A 1 91 ? 15.772 -4.114 6.150 1.00 95.50 91 ALA A CA 1
ATOM 705 C C . ALA A 1 91 ? 14.488 -3.555 5.508 1.00 95.50 91 ALA A C 1
ATOM 707 O O . ALA A 1 91 ? 14.312 -3.637 4.290 1.00 95.50 91 ALA A O 1
ATOM 708 N N . ILE A 1 92 ? 13.622 -2.915 6.302 1.00 94.81 92 ILE A N 1
ATOM 709 C CA . ILE A 1 92 ? 12.384 -2.284 5.822 1.00 94.81 92 ILE A CA 1
ATOM 710 C C . ILE A 1 92 ? 12.692 -1.141 4.849 1.00 94.81 92 ILE A C 1
ATOM 712 O O . ILE A 1 92 ? 12.034 -1.035 3.813 1.00 94.81 92 ILE A O 1
ATOM 716 N N . ALA A 1 93 ? 13.693 -0.306 5.138 1.00 94.81 93 ALA A N 1
ATOM 717 C CA . ALA A 1 93 ? 14.087 0.804 4.274 1.00 94.81 93 ALA A CA 1
ATOM 718 C C . ALA A 1 93 ? 14.565 0.311 2.902 1.00 94.81 93 ALA A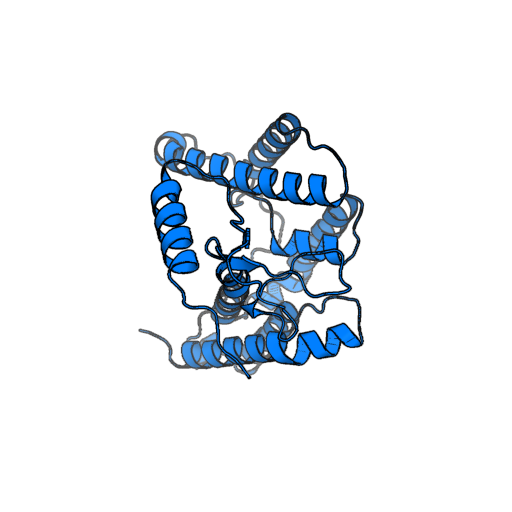 C 1
ATOM 720 O O . ALA A 1 93 ? 14.098 0.809 1.876 1.00 94.81 93 ALA A O 1
ATOM 721 N N . VAL A 1 94 ? 15.429 -0.710 2.873 1.00 95.06 94 VAL A N 1
ATOM 722 C CA . VAL A 1 94 ? 15.921 -1.313 1.626 1.00 95.06 94 VAL A CA 1
ATOM 723 C C . VAL A 1 94 ? 14.765 -1.902 0.822 1.00 95.06 94 VAL A C 1
ATOM 725 O O . VAL A 1 94 ? 14.624 -1.588 -0.359 1.00 95.06 94 VAL A O 1
ATOM 728 N N . VAL A 1 95 ? 13.900 -2.708 1.446 1.00 94.56 95 VAL A N 1
ATOM 729 C CA . VAL A 1 95 ? 12.755 -3.322 0.753 1.00 94.56 95 VAL A CA 1
ATOM 730 C C . VAL A 1 95 ? 11.793 -2.253 0.233 1.00 94.56 95 VAL A C 1
ATOM 732 O O . VAL A 1 95 ? 11.397 -2.304 -0.931 1.00 94.56 95 VAL A O 1
ATOM 735 N N . SER A 1 96 ? 11.454 -1.253 1.051 1.00 94.12 96 SER A N 1
ATOM 736 C CA . SER A 1 96 ? 10.538 -0.177 0.660 1.00 94.12 96 SER A CA 1
ATOM 737 C C . SER A 1 96 ? 11.076 0.627 -0.527 1.00 94.12 96 SER A C 1
ATOM 739 O O . SER A 1 96 ? 10.339 0.895 -1.486 1.00 94.12 96 SER A O 1
ATOM 741 N N . PHE A 1 97 ? 12.371 0.949 -0.509 1.00 95.19 97 PHE A N 1
ATOM 742 C CA . PHE A 1 97 ? 13.033 1.665 -1.594 1.00 95.19 97 PHE A CA 1
ATOM 743 C C . PHE A 1 97 ? 13.086 0.833 -2.878 1.00 95.19 97 PHE A C 1
ATOM 745 O O . PHE A 1 97 ? 12.686 1.309 -3.942 1.00 95.19 97 PHE A O 1
ATOM 752 N N . VAL A 1 98 ? 13.498 -0.436 -2.788 1.00 94.19 98 VAL A N 1
ATOM 753 C CA . VAL A 1 98 ? 13.580 -1.341 -3.943 1.00 94.19 98 VAL A CA 1
ATOM 754 C C . VAL A 1 98 ? 12.212 -1.535 -4.592 1.00 94.19 98 VAL A C 1
ATOM 756 O O . VAL A 1 98 ? 12.114 -1.466 -5.818 1.00 94.19 98 VAL A O 1
ATOM 759 N N . VAL A 1 99 ? 11.147 -1.732 -3.810 1.00 91.75 99 VAL A N 1
ATOM 760 C CA . VAL A 1 99 ? 9.782 -1.895 -4.341 1.00 91.75 99 VAL A CA 1
ATOM 761 C C . VAL A 1 99 ? 9.310 -0.610 -5.032 1.00 91.75 99 VAL A C 1
ATOM 763 O O . VAL A 1 99 ? 8.733 -0.674 -6.120 1.00 91.75 99 VAL A O 1
ATOM 766 N N . THR A 1 100 ? 9.628 0.557 -4.467 1.00 92.88 100 THR A N 1
ATOM 767 C CA . THR A 1 100 ? 9.287 1.868 -5.047 1.00 92.88 100 THR A CA 1
ATOM 768 C C . THR A 1 100 ? 10.004 2.114 -6.372 1.00 92.88 100 THR A C 1
ATOM 770 O O . THR A 1 100 ? 9.346 2.370 -7.383 1.00 92.88 100 THR A O 1
ATOM 773 N N . VAL A 1 101 ? 11.325 1.925 -6.419 1.00 93.81 101 VAL A N 1
ATOM 774 C CA . VAL A 1 101 ? 12.119 2.076 -7.651 1.00 93.81 101 VAL A CA 1
ATOM 775 C C . VAL A 1 101 ? 11.725 1.041 -8.704 1.00 93.81 101 VAL A C 1
ATOM 777 O O . VAL A 1 101 ? 11.661 1.367 -9.889 1.00 93.81 101 VAL A O 1
ATOM 780 N N . SER A 1 102 ? 11.427 -0.198 -8.304 1.00 91.19 102 SER A N 1
ATOM 781 C CA . SER A 1 102 ? 10.994 -1.253 -9.231 1.00 91.19 102 SER A CA 1
ATOM 782 C C . SER A 1 102 ? 9.683 -0.886 -9.922 1.00 91.19 102 SER A C 1
ATOM 784 O O . SER A 1 102 ? 9.572 -1.013 -11.142 1.00 91.19 102 SER A O 1
ATOM 786 N N . MET A 1 103 ? 8.712 -0.372 -9.163 1.00 90.06 103 MET A N 1
ATOM 787 C CA . MET A 1 103 ? 7.447 0.103 -9.722 1.00 90.06 103 MET A CA 1
ATOM 788 C C . MET A 1 103 ? 7.647 1.347 -10.598 1.00 90.06 103 MET A C 1
ATOM 790 O O . MET A 1 103 ? 7.074 1.434 -11.682 1.00 90.06 103 MET A O 1
ATOM 794 N N . GLY A 1 104 ? 8.506 2.280 -10.178 1.00 91.56 104 GLY A N 1
ATOM 795 C CA . GLY A 1 104 ? 8.869 3.455 -10.971 1.00 91.56 104 GLY A CA 1
ATOM 796 C C . GLY A 1 104 ? 9.477 3.081 -12.325 1.00 91.56 104 GLY A C 1
ATOM 797 O O . GLY A 1 104 ? 9.021 3.566 -13.358 1.00 91.56 104 GLY A O 1
ATOM 798 N N . LYS A 1 105 ? 10.430 2.139 -12.348 1.00 90.88 105 LYS A N 1
ATOM 799 C CA . LYS A 1 105 ? 11.042 1.612 -13.581 1.00 90.88 105 LYS A CA 1
ATOM 800 C C . LYS A 1 105 ? 10.045 0.878 -14.479 1.00 90.88 105 LYS A C 1
ATOM 802 O O . LYS A 1 105 ? 10.152 0.971 -15.701 1.00 90.88 105 LYS A O 1
ATOM 807 N N . LEU A 1 106 ? 9.080 0.161 -13.898 1.00 88.00 106 LEU A N 1
ATOM 808 C CA . LEU A 1 106 ? 8.019 -0.508 -14.655 1.00 88.00 106 LEU A CA 1
ATOM 809 C C . LEU A 1 106 ? 7.211 0.504 -15.481 1.00 88.00 106 LEU A C 1
ATOM 811 O O . LEU A 1 106 ? 6.996 0.287 -16.674 1.00 88.00 106 LEU A O 1
ATOM 815 N N . PHE A 1 107 ? 6.800 1.616 -14.868 1.00 89.00 107 PHE A N 1
ATOM 816 C CA . PHE A 1 107 ? 6.042 2.664 -15.557 1.00 89.00 107 PHE A CA 1
ATOM 817 C C . PHE A 1 107 ? 6.904 3.538 -16.465 1.00 89.00 107 PHE A C 1
ATOM 819 O O . PHE A 1 107 ? 6.453 3.866 -17.558 1.00 89.00 107 PHE A O 1
ATOM 826 N N . ALA A 1 108 ? 8.150 3.817 -16.078 1.00 90.31 108 ALA A N 1
ATOM 827 C CA . ALA A 1 108 ? 9.142 4.494 -16.914 1.00 90.31 108 ALA A CA 1
ATOM 828 C C . ALA A 1 108 ? 9.317 3.769 -18.255 1.00 90.31 108 ALA A C 1
ATOM 830 O O . ALA A 1 108 ? 9.172 4.361 -19.322 1.00 90.31 108 ALA A O 1
ATOM 831 N N . LYS A 1 109 ? 9.484 2.441 -18.206 1.00 87.88 109 LYS A N 1
ATOM 832 C CA . LYS A 1 109 ? 9.542 1.594 -19.402 1.00 87.88 109 LYS A CA 1
ATOM 833 C C . LYS A 1 109 ? 8.221 1.565 -20.176 1.00 87.88 109 LYS A C 1
ATOM 835 O O . LYS A 1 109 ? 8.238 1.527 -21.399 1.00 87.88 109 LYS A O 1
ATOM 840 N N . LYS A 1 110 ? 7.078 1.540 -19.484 1.00 87.56 110 LYS A N 1
ATOM 841 C CA . LYS A 1 110 ? 5.754 1.477 -20.125 1.00 87.56 110 LYS A CA 1
ATOM 842 C C . LYS A 1 110 ? 5.411 2.760 -20.890 1.00 87.56 110 LYS A C 1
ATOM 844 O O . LYS A 1 110 ? 4.819 2.680 -21.961 1.00 87.56 110 LYS A O 1
ATOM 849 N N . HIS A 1 111 ? 5.772 3.912 -20.336 1.00 90.56 111 HIS A N 1
ATOM 850 C CA . HIS A 1 111 ? 5.430 5.238 -20.861 1.00 90.56 111 HIS A CA 1
ATOM 851 C C . HIS A 1 111 ? 6.608 5.953 -21.531 1.00 90.56 111 HIS A C 1
ATOM 853 O O . HIS A 1 111 ? 6.467 7.109 -21.913 1.00 90.56 111 HIS A O 1
ATOM 859 N N . ASN A 1 112 ? 7.744 5.270 -21.698 1.00 91.56 112 ASN A N 1
ATOM 860 C CA . ASN A 1 112 ? 8.963 5.790 -22.323 1.00 91.56 112 ASN A CA 1
ATOM 861 C C . ASN A 1 112 ? 9.461 7.109 -21.705 1.00 91.56 112 ASN A C 1
ATOM 863 O O . ASN A 1 112 ? 9.748 8.068 -22.417 1.00 91.56 112 ASN A O 1
ATOM 867 N N . TYR A 1 113 ? 9.572 7.150 -20.378 1.00 92.94 113 TYR A N 1
ATOM 868 C CA . TYR A 1 113 ? 10.272 8.217 -19.661 1.00 92.94 113 TYR A CA 1
ATOM 869 C C . TYR A 1 113 ? 11.412 7.634 -18.825 1.00 92.94 113 TYR A C 1
ATOM 871 O O . TYR A 1 113 ? 11.463 6.428 -18.585 1.00 92.94 113 TYR A O 1
ATOM 879 N N . GLU A 1 114 ? 12.330 8.483 -18.371 1.00 91.69 114 GLU A N 1
ATOM 880 C CA . GLU A 1 114 ? 13.437 8.080 -17.504 1.00 91.69 114 GLU A CA 1
ATOM 881 C C . GLU A 1 114 ? 13.168 8.448 -16.045 1.00 91.69 114 GLU A C 1
ATOM 883 O O . GLU A 1 114 ? 12.492 9.432 -15.747 1.00 91.69 114 GLU A O 1
ATOM 888 N N . ILE A 1 115 ? 13.693 7.638 -15.126 1.00 93.19 115 ILE A N 1
ATOM 889 C CA . ILE A 1 115 ? 13.581 7.856 -13.682 1.00 93.19 115 ILE A CA 1
ATOM 890 C C . ILE A 1 115 ? 14.978 8.018 -13.081 1.00 93.19 115 ILE A C 1
ATOM 892 O O . ILE A 1 115 ? 15.835 7.150 -13.268 1.00 93.19 115 ILE A O 1
ATOM 896 N N . ASP A 1 116 ? 15.209 9.104 -12.336 1.00 96.12 116 ASP A N 1
ATOM 897 C CA . ASP A 1 116 ? 16.434 9.262 -11.549 1.00 96.12 116 ASP A CA 1
ATOM 898 C C . ASP A 1 116 ? 16.265 8.571 -10.191 1.00 96.12 116 ASP A C 1
ATOM 900 O O . ASP A 1 116 ? 15.560 9.033 -9.293 1.00 96.12 116 ASP A O 1
ATOM 904 N N . VAL A 1 117 ? 16.956 7.444 -10.030 1.00 95.44 117 VAL A N 1
ATOM 905 C CA . VAL A 1 117 ? 16.937 6.640 -8.801 1.00 95.44 117 VAL A CA 1
ATOM 906 C C . VAL A 1 117 ? 17.459 7.427 -7.591 1.00 95.44 117 VAL A C 1
ATOM 908 O O . VAL A 1 117 ? 17.011 7.185 -6.470 1.00 95.44 117 VAL A O 1
ATOM 911 N N . ARG A 1 118 ? 18.377 8.384 -7.786 1.00 96.56 118 ARG A N 1
ATOM 912 C CA . ARG A 1 118 ? 18.898 9.223 -6.695 1.00 96.56 118 ARG A CA 1
ATOM 913 C C . ARG A 1 118 ? 17.836 10.192 -6.197 1.00 96.56 118 ARG A C 1
ATOM 915 O O . ARG A 1 118 ? 17.693 10.364 -4.990 1.00 96.56 118 ARG A O 1
ATOM 922 N N . GLN A 1 119 ? 17.070 10.785 -7.110 1.00 96.31 119 GLN A N 1
ATOM 923 C CA . GLN A 1 119 ? 15.976 11.682 -6.750 1.00 96.31 119 GLN A CA 1
ATOM 924 C C . GLN A 1 119 ? 14.898 10.945 -5.948 1.00 96.31 119 GLN A C 1
ATOM 926 O O . GLN A 1 119 ? 14.465 11.451 -4.915 1.00 96.31 119 GLN A O 1
ATOM 931 N N . GLU A 1 120 ? 14.530 9.731 -6.363 1.00 94.75 120 GLU A N 1
ATOM 932 C CA . GLU A 1 120 ? 13.589 8.882 -5.618 1.00 94.75 120 GLU A CA 1
ATOM 933 C C . GLU A 1 120 ? 14.115 8.519 -4.221 1.00 94.75 120 GLU A C 1
ATOM 935 O O . GLU A 1 120 ? 13.353 8.513 -3.254 1.00 94.75 120 GLU A O 1
ATOM 940 N N . PHE A 1 121 ? 15.423 8.268 -4.083 1.00 95.19 121 PHE A N 1
ATOM 941 C CA . PHE A 1 121 ? 16.040 7.979 -2.786 1.00 95.19 121 PHE A CA 1
ATOM 942 C C . PHE A 1 121 ? 15.936 9.172 -1.833 1.00 95.19 121 PHE A C 1
ATOM 944 O O . PHE A 1 121 ? 15.487 9.018 -0.696 1.00 95.19 121 PHE A O 1
ATOM 951 N N . TYR A 1 122 ? 16.289 10.372 -2.305 1.00 96.50 122 TYR A N 1
ATOM 952 C CA . TYR A 1 122 ? 16.161 11.590 -1.506 1.00 96.50 122 TYR A CA 1
ATOM 953 C C . TYR A 1 122 ? 14.701 11.903 -1.175 1.00 96.50 122 TYR A C 1
ATOM 955 O O . TYR A 1 122 ? 14.393 12.190 -0.020 1.00 96.50 122 TYR A O 1
ATOM 963 N N . ALA A 1 123 ? 13.792 11.798 -2.148 1.00 95.06 123 ALA A N 1
ATOM 964 C CA . ALA A 1 123 ? 12.366 12.038 -1.941 1.00 95.06 123 ALA A CA 1
ATOM 965 C C . ALA A 1 123 ? 11.785 11.103 -0.870 1.00 95.06 123 ALA A C 1
ATOM 967 O O . ALA A 1 123 ? 11.113 11.564 0.055 1.00 95.06 123 ALA A O 1
ATOM 968 N N . MET A 1 124 ? 12.098 9.806 -0.944 1.00 95.00 124 MET A N 1
ATOM 969 C CA . MET A 1 124 ? 11.655 8.827 0.045 1.00 95.00 124 MET A CA 1
ATOM 970 C C . MET A 1 124 ? 12.281 9.083 1.421 1.00 95.00 124 MET A C 1
ATOM 972 O O . MET A 1 124 ? 11.580 9.002 2.426 1.00 95.00 124 MET A O 1
ATOM 976 N N . GLY A 1 125 ? 13.566 9.442 1.479 1.00 95.06 125 GLY A N 1
ATOM 977 C CA . GLY A 1 125 ? 14.248 9.797 2.725 1.00 95.06 125 GLY A CA 1
ATOM 978 C C . GLY A 1 125 ? 13.603 10.995 3.426 1.00 95.06 125 GLY A C 1
ATOM 979 O O . GLY A 1 125 ? 13.229 10.894 4.594 1.00 95.06 125 GLY A O 1
ATOM 980 N N . PHE A 1 126 ? 13.397 12.103 2.707 1.00 95.56 126 PHE A N 1
ATOM 981 C CA . PHE A 1 126 ? 12.747 13.297 3.257 1.00 95.56 126 PHE A CA 1
ATOM 982 C C . PHE A 1 126 ? 11.307 13.023 3.695 1.00 95.56 126 PHE A C 1
ATOM 984 O O . PHE A 1 126 ? 10.910 13.445 4.782 1.00 95.56 126 PHE A O 1
ATOM 991 N N . MET A 1 127 ? 10.545 12.274 2.893 1.00 94.88 127 MET A N 1
ATOM 992 C CA . MET A 1 127 ? 9.184 11.868 3.240 1.00 94.88 127 MET A CA 1
ATOM 993 C C . MET A 1 127 ? 9.162 11.070 4.548 1.00 94.88 127 MET A C 1
ATOM 995 O O . MET A 1 127 ? 8.376 11.380 5.435 1.00 94.88 127 MET A O 1
ATOM 999 N N . GLN A 1 128 ? 10.040 10.078 4.700 1.00 93.38 128 GLN A N 1
ATOM 1000 C CA . GLN A 1 128 ? 10.075 9.222 5.888 1.00 93.38 128 GLN A CA 1
ATOM 1001 C C . GLN A 1 128 ? 10.522 9.987 7.142 1.00 93.38 128 GLN A C 1
ATOM 1003 O O . GLN A 1 128 ? 9.949 9.773 8.208 1.00 93.38 128 GLN A O 1
ATOM 1008 N N . ILE A 1 129 ? 11.480 10.917 7.024 1.00 92.50 129 ILE A N 1
ATOM 1009 C CA . ILE A 1 129 ? 11.876 11.808 8.130 1.00 92.50 129 ILE A CA 1
ATOM 1010 C C . ILE A 1 129 ? 10.684 12.664 8.568 1.00 92.50 129 ILE A C 1
ATOM 1012 O O . ILE A 1 129 ? 10.381 12.722 9.758 1.00 92.50 129 ILE A O 1
ATOM 1016 N N . PHE A 1 130 ? 9.968 13.276 7.622 1.00 92.12 130 PHE A N 1
ATOM 1017 C CA . PHE A 1 130 ? 8.788 14.084 7.935 1.00 92.12 130 PHE A CA 1
ATOM 1018 C C . PHE A 1 130 ? 7.675 13.241 8.574 1.00 92.12 130 PHE A C 1
ATOM 1020 O O . PHE A 1 130 ? 7.105 13.623 9.594 1.00 92.12 130 PHE A O 1
ATOM 1027 N N . CYS A 1 131 ? 7.407 12.057 8.021 1.00 91.94 131 CYS A N 1
ATOM 1028 C CA . CYS A 1 131 ? 6.440 11.108 8.557 1.00 91.94 131 CYS A CA 1
ATOM 1029 C C . CYS A 1 131 ? 6.804 10.614 9.962 1.00 91.94 131 CYS A C 1
ATOM 1031 O O . CYS A 1 131 ? 5.896 10.390 10.751 1.00 91.94 131 CYS A O 1
ATOM 1033 N N . SER A 1 132 ? 8.091 10.495 10.306 1.00 91.19 132 SER A N 1
ATOM 1034 C CA . SER A 1 132 ? 8.535 10.007 11.622 1.00 91.19 132 SER A CA 1
ATOM 1035 C C . SER A 1 132 ? 8.101 10.890 12.796 1.00 91.19 132 SER A C 1
ATOM 1037 O O . SER A 1 132 ? 8.030 10.410 13.925 1.00 91.19 132 SER A O 1
ATOM 1039 N N . ALA A 1 133 ? 7.776 12.161 12.531 1.00 90.44 133 ALA A N 1
ATOM 1040 C CA . ALA A 1 133 ? 7.211 13.062 13.528 1.00 90.44 133 ALA A CA 1
ATOM 1041 C C . ALA A 1 133 ? 5.753 12.719 13.876 1.00 90.44 133 ALA A C 1
ATOM 1043 O O . ALA A 1 133 ? 5.220 13.254 14.838 1.00 90.44 133 ALA A O 1
ATOM 1044 N N . PHE A 1 134 ? 5.091 11.851 13.113 1.00 91.31 134 PHE A N 1
ATOM 1045 C CA . PHE A 1 134 ? 3.709 11.437 13.330 1.00 91.31 134 PHE A CA 1
ATOM 1046 C C . PHE A 1 134 ? 3.651 9.933 13.641 1.00 91.31 134 PHE A C 1
ATOM 1048 O O . PHE A 1 134 ? 4.531 9.181 13.218 1.00 91.31 134 PHE A O 1
ATOM 1055 N N . PRO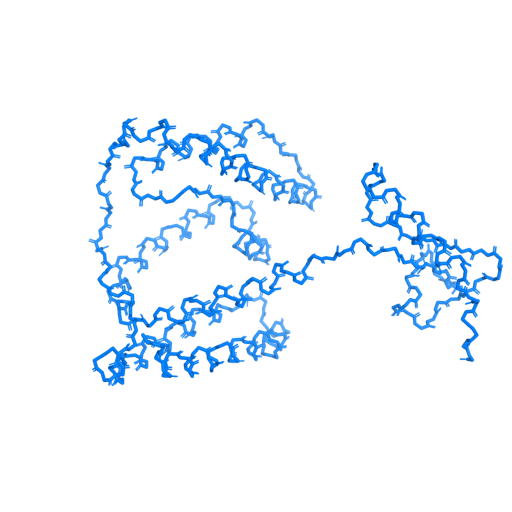 A 1 135 ? 2.615 9.449 14.348 1.00 88.44 135 PRO A N 1
ATOM 1056 C CA . PRO A 1 135 ? 2.452 8.031 14.665 1.00 88.44 135 PRO A CA 1
ATOM 1057 C C . PRO A 1 135 ? 1.998 7.237 13.428 1.00 88.44 135 PRO A C 1
ATOM 1059 O O . PRO A 1 135 ? 0.848 6.811 13.321 1.00 88.44 135 PRO A O 1
ATOM 1062 N N . VAL A 1 136 ? 2.900 7.064 12.461 1.00 90.06 136 VAL A N 1
ATOM 1063 C CA . VAL A 1 136 ? 2.653 6.364 11.196 1.00 90.06 136 VAL A CA 1
ATOM 1064 C C . VAL A 1 136 ? 3.639 5.221 10.993 1.00 90.06 136 VAL A C 1
ATOM 1066 O O . VAL A 1 136 ? 4.780 5.250 11.450 1.00 90.06 136 VAL A O 1
ATOM 1069 N N . TRP A 1 137 ? 3.188 4.201 10.268 1.00 90.75 137 TRP A N 1
ATOM 1070 C CA . TRP A 1 137 ? 4.051 3.111 9.825 1.00 90.75 137 TRP A CA 1
ATOM 1071 C C . TRP A 1 137 ? 4.935 3.561 8.651 1.00 90.75 137 TRP A C 1
ATOM 1073 O O . TRP A 1 137 ? 4.514 4.434 7.884 1.00 90.75 137 TRP A O 1
ATOM 1083 N N . PRO A 1 138 ? 6.123 2.956 8.458 1.00 91.38 138 PRO A N 1
ATOM 1084 C CA . PRO A 1 138 ? 6.976 3.238 7.308 1.00 91.38 138 PRO A CA 1
ATOM 1085 C C . PRO A 1 138 ? 6.202 3.100 5.992 1.00 91.38 138 PRO A C 1
ATOM 1087 O O . PRO A 1 138 ? 5.632 2.045 5.703 1.00 91.38 138 PRO A O 1
ATOM 1090 N N . ALA A 1 139 ? 6.179 4.162 5.189 1.00 88.94 139 ALA A N 1
ATOM 1091 C CA . ALA A 1 139 ? 5.444 4.172 3.936 1.00 88.94 139 ALA A CA 1
ATOM 1092 C C . ALA A 1 139 ? 6.259 3.541 2.794 1.00 88.94 139 ALA A C 1
ATOM 1094 O O . ALA A 1 139 ? 7.491 3.587 2.758 1.00 88.94 139 ALA A O 1
ATOM 1095 N N . SER A 1 140 ? 5.541 2.957 1.836 1.00 90.12 140 SER A N 1
ATOM 1096 C CA . SER A 1 140 ? 6.081 2.430 0.581 1.00 90.12 140 SER A CA 1
ATOM 1097 C C . SER A 1 140 ? 5.091 2.671 -0.559 1.00 90.12 140 SER A C 1
ATOM 1099 O O . SER A 1 140 ? 3.951 3.094 -0.333 1.00 90.12 140 SER A O 1
ATOM 1101 N N . THR A 1 141 ? 5.500 2.384 -1.793 1.00 89.62 141 THR A N 1
ATOM 1102 C CA . THR A 1 141 ? 4.593 2.436 -2.941 1.00 89.62 141 THR A CA 1
ATOM 1103 C C . THR A 1 141 ? 3.460 1.413 -2.802 1.00 89.62 141 THR A C 1
ATOM 1105 O O . THR A 1 141 ? 3.656 0.265 -2.404 1.00 89.62 141 THR A O 1
ATOM 1108 N N . ALA A 1 142 ? 2.239 1.822 -3.145 1.00 88.56 142 ALA A N 1
ATOM 1109 C CA . ALA A 1 142 ? 1.058 0.972 -3.055 1.00 88.56 142 ALA A CA 1
ATOM 1110 C C . ALA A 1 142 ? 0.686 0.425 -4.436 1.00 88.56 142 ALA A C 1
ATOM 1112 O O . ALA A 1 142 ? -0.086 1.051 -5.163 1.00 88.56 142 ALA A O 1
ATOM 1113 N N . LEU A 1 143 ? 1.185 -0.771 -4.767 1.00 83.25 143 LEU A N 1
ATOM 1114 C CA . LEU A 1 143 ? 1.032 -1.406 -6.086 1.00 83.25 143 LEU A CA 1
ATOM 1115 C C . LEU A 1 143 ? -0.410 -1.361 -6.621 1.00 83.25 143 LEU A C 1
ATOM 1117 O O . LEU A 1 143 ? -0.643 -0.881 -7.728 1.00 83.25 143 LEU A O 1
ATOM 1121 N N . ALA A 1 144 ? -1.386 -1.804 -5.822 1.00 82.50 144 ALA A N 1
ATOM 1122 C CA . ALA A 1 144 ? -2.790 -1.841 -6.233 1.00 82.50 144 ALA A CA 1
ATOM 1123 C C . ALA A 1 144 ? -3.358 -0.444 -6.547 1.00 82.50 144 ALA A C 1
ATOM 1125 O O . ALA A 1 144 ? -4.062 -0.281 -7.541 1.00 82.50 144 ALA A O 1
ATOM 1126 N N . ARG A 1 145 ? -3.018 0.576 -5.744 1.00 86.31 145 ARG A N 1
ATOM 1127 C CA . ARG A 1 145 ? -3.487 1.956 -5.960 1.00 86.31 145 ARG A CA 1
ATOM 1128 C C . ARG A 1 145 ? -2.860 2.566 -7.210 1.00 86.31 145 ARG A C 1
ATOM 1130 O O . ARG A 1 145 ? -3.576 3.141 -8.026 1.00 86.31 145 ARG A O 1
ATOM 1137 N N . THR A 1 146 ? -1.557 2.379 -7.403 1.00 89.00 146 THR A N 1
ATOM 1138 C CA . THR A 1 146 ? -0.845 2.894 -8.578 1.00 89.00 146 THR A CA 1
ATOM 1139 C C . THR A 1 146 ? -1.357 2.256 -9.872 1.00 89.00 146 THR A C 1
ATOM 1141 O O . THR A 1 146 ? -1.533 2.951 -10.867 1.00 89.00 146 THR A O 1
ATOM 1144 N N . LEU A 1 147 ? -1.690 0.959 -9.862 1.00 84.00 147 LEU A N 1
ATOM 1145 C CA . LEU A 1 147 ? -2.310 0.288 -11.013 1.00 84.00 147 LEU A CA 1
ATOM 1146 C C . LEU A 1 147 ? -3.707 0.828 -11.338 1.00 84.00 147 LEU A C 1
ATOM 1148 O O . LEU A 1 147 ? -4.061 0.923 -12.510 1.00 84.00 147 LEU A O 1
ATOM 1152 N N . VAL A 1 148 ? -4.499 1.196 -10.326 1.00 84.56 148 VAL A N 1
ATOM 1153 C CA . VAL A 1 148 ? -5.807 1.833 -10.539 1.00 84.56 148 VAL A CA 1
ATOM 1154 C C . VAL A 1 148 ? -5.641 3.231 -11.133 1.00 84.56 148 VAL A C 1
ATOM 1156 O O . VAL A 1 148 ? -6.367 3.572 -12.061 1.00 84.56 148 VAL A O 1
ATOM 1159 N N . TYR A 1 149 ? -4.673 4.019 -10.659 1.00 87.81 149 TYR A N 1
ATOM 1160 C CA . TYR A 1 149 ? -4.376 5.342 -11.224 1.00 87.81 149 TYR A CA 1
ATOM 1161 C C . TYR A 1 149 ? -3.929 5.252 -12.678 1.00 87.81 149 TYR A C 1
ATOM 1163 O O . TYR A 1 149 ? -4.407 6.000 -13.527 1.00 87.81 149 TYR A O 1
ATOM 1171 N N . GLU A 1 150 ? -3.059 4.292 -12.967 1.00 85.94 150 GLU A N 1
ATOM 1172 C CA . GLU A 1 150 ? -2.634 3.995 -14.324 1.00 85.94 150 GLU A CA 1
ATOM 1173 C C . GLU A 1 150 ? -3.822 3.593 -15.209 1.00 85.94 150 GLU A C 1
ATOM 1175 O O . GLU A 1 150 ? -3.985 4.109 -16.312 1.00 85.94 150 GLU A O 1
ATOM 1180 N N . ALA A 1 151 ? -4.674 2.677 -14.736 1.00 83.50 151 ALA A N 1
ATOM 1181 C CA . ALA A 1 151 ? -5.843 2.219 -15.484 1.00 83.50 151 ALA A CA 1
ATOM 1182 C C . ALA A 1 151 ? -6.870 3.341 -15.710 1.00 83.50 151 ALA A C 1
ATOM 1184 O O . ALA A 1 151 ? -7.550 3.353 -16.736 1.00 83.50 151 ALA A O 1
ATOM 1185 N N . ALA A 1 152 ? -6.957 4.293 -14.778 1.00 85.00 152 ALA A N 1
ATOM 1186 C CA . ALA A 1 152 ? -7.760 5.504 -14.903 1.00 85.00 152 ALA A CA 1
ATOM 1187 C C . ALA A 1 152 ? -7.143 6.546 -15.859 1.00 85.00 152 ALA A C 1
ATOM 1189 O O . ALA A 1 152 ? -7.816 7.513 -16.213 1.00 85.00 152 ALA A O 1
ATOM 1190 N N . GLY A 1 153 ? -5.898 6.354 -16.310 1.00 86.19 153 GLY A N 1
ATOM 1191 C CA . GLY A 1 153 ? -5.209 7.263 -17.227 1.00 86.19 153 GLY A CA 1
ATOM 1192 C C . GLY A 1 153 ? -4.641 8.515 -16.555 1.00 86.19 153 GLY A C 1
ATOM 1193 O O . GLY A 1 153 ? -4.472 9.539 -17.219 1.00 86.19 153 GLY A O 1
ATOM 1194 N N . THR A 1 154 ? -4.361 8.459 -15.252 1.00 89.00 154 THR A N 1
ATOM 1195 C CA . THR A 1 154 ? -3.752 9.562 -14.502 1.00 89.00 154 THR A CA 1
ATOM 1196 C C . THR A 1 154 ? -2.357 9.879 -15.039 1.00 89.00 154 THR A C 1
ATOM 1198 O O . THR A 1 154 ? -1.500 9.004 -15.101 1.00 89.00 154 THR A O 1
ATOM 1201 N N . LYS A 1 155 ? -2.108 11.149 -15.384 1.00 87.31 155 LYS A N 1
ATOM 1202 C CA . LYS A 1 155 ? -0.816 11.606 -15.936 1.00 87.31 155 LYS A CA 1
ATOM 1203 C C . LYS A 1 155 ? 0.015 12.458 -14.977 1.00 87.31 155 LYS A C 1
ATOM 1205 O O . LYS A 1 155 ? 1.198 12.660 -15.219 1.00 87.31 155 LYS A O 1
ATOM 1210 N N . THR A 1 156 ? -0.596 12.997 -13.922 1.00 91.00 156 THR A N 1
ATOM 1211 C CA . THR A 1 156 ? 0.046 13.957 -13.013 1.00 91.00 156 THR A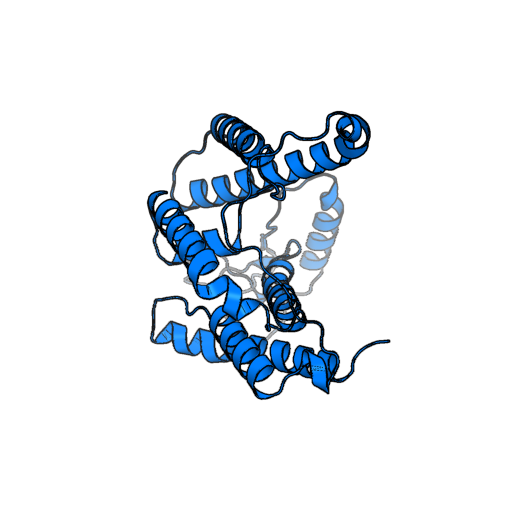 CA 1
ATOM 1212 C C . THR A 1 156 ? -0.059 13.503 -11.562 1.00 91.00 156 THR A C 1
ATOM 1214 O O . THR A 1 156 ? -1.003 12.814 -11.171 1.00 91.00 156 THR A O 1
ATOM 1217 N N . GLN A 1 157 ? 0.891 13.943 -10.732 1.00 89.88 157 GLN A N 1
ATOM 1218 C CA . GLN A 1 157 ? 0.887 13.650 -9.294 1.00 89.88 157 GLN A CA 1
ATOM 1219 C C . GLN A 1 157 ? -0.245 14.360 -8.540 1.00 89.88 157 GLN A C 1
ATOM 1221 O O . GLN A 1 157 ? -0.563 13.980 -7.417 1.00 89.88 157 GLN A O 1
ATOM 1226 N N . LEU A 1 158 ? -0.917 15.336 -9.160 1.00 92.50 158 LEU A N 1
ATOM 1227 C CA . LEU A 1 158 ? -2.026 16.074 -8.553 1.00 92.50 158 LEU A CA 1
ATOM 1228 C C . LEU A 1 158 ? -3.182 15.151 -8.121 1.00 92.50 158 LEU A C 1
ATOM 1230 O O . LEU A 1 158 ? -3.854 15.420 -7.128 1.00 92.50 158 LEU A O 1
ATOM 1234 N N . ALA A 1 159 ? -3.369 14.014 -8.798 1.00 90.38 159 ALA A N 1
ATOM 1235 C CA . ALA A 1 159 ? -4.349 13.005 -8.398 1.00 90.38 159 ALA A CA 1
ATOM 1236 C C . ALA A 1 159 ? -4.093 12.431 -6.991 1.00 90.38 159 ALA A C 1
ATOM 1238 O O . ALA A 1 159 ? -5.049 12.118 -6.274 1.00 90.38 159 ALA A O 1
ATOM 1239 N N . THR A 1 160 ? -2.824 12.325 -6.573 1.00 91.31 160 THR A N 1
ATOM 1240 C CA . THR A 1 160 ? -2.471 11.882 -5.214 1.00 91.31 160 THR A CA 1
ATOM 1241 C C . THR A 1 160 ? -2.860 12.933 -4.176 1.00 91.31 160 THR A C 1
ATOM 1243 O O . THR A 1 160 ? -3.379 12.570 -3.126 1.00 91.31 160 THR A O 1
ATOM 1246 N N . VAL A 1 161 ? -2.707 14.226 -4.485 1.00 93.56 161 VAL A N 1
ATOM 1247 C CA . VAL A 1 161 ? -3.124 15.335 -3.609 1.00 93.56 161 VAL A CA 1
ATOM 1248 C C . VAL A 1 161 ? -4.636 15.305 -3.395 1.00 93.56 161 VAL A C 1
ATOM 1250 O O . VAL A 1 161 ? -5.088 15.255 -2.253 1.00 93.56 161 VAL A O 1
ATOM 1253 N N . PHE A 1 162 ? -5.421 15.236 -4.476 1.00 93.12 162 PHE A N 1
ATOM 1254 C CA . PHE A 1 162 ? -6.880 15.122 -4.378 1.00 93.12 162 PHE A CA 1
ATOM 1255 C C . PHE A 1 162 ? -7.313 13.888 -3.584 1.00 93.12 162 PHE A C 1
ATOM 1257 O O . PHE A 1 162 ? -8.205 13.973 -2.742 1.00 93.12 162 PHE A O 1
ATOM 1264 N N . SER A 1 163 ? -6.658 12.748 -3.808 1.00 92.19 163 SER A N 1
ATOM 1265 C CA . SER A 1 163 ? -6.989 11.512 -3.096 1.00 92.19 163 SER A CA 1
ATOM 1266 C C . SER A 1 163 ? -6.616 11.559 -1.617 1.00 92.19 163 SER A C 1
ATOM 1268 O O . SER A 1 163 ? -7.351 11.016 -0.799 1.00 92.19 163 SER A O 1
ATOM 1270 N N . SER A 1 164 ? -5.517 12.222 -1.255 1.00 92.69 164 SER A N 1
ATOM 1271 C CA . SER A 1 164 ? -5.121 12.427 0.141 1.00 92.69 164 SER A CA 1
ATOM 1272 C C . SER A 1 164 ? -6.077 13.372 0.870 1.00 92.69 164 SER A C 1
ATOM 1274 O O . SER A 1 164 ? -6.459 13.083 2.000 1.00 92.69 164 SER A O 1
ATOM 1276 N N . ILE A 1 165 ? -6.530 14.450 0.219 1.00 94.00 165 ILE A N 1
ATOM 1277 C CA . ILE A 1 165 ? -7.548 15.362 0.771 1.00 94.00 165 ILE A CA 1
ATOM 1278 C C . ILE A 1 165 ? -8.876 14.625 0.966 1.00 94.00 165 ILE A C 1
ATOM 1280 O O . ILE A 1 165 ? -9.491 14.730 2.025 1.00 94.00 165 ILE A O 1
ATOM 1284 N N . LEU A 1 166 ? -9.301 13.837 -0.026 1.00 93.00 166 LEU A N 1
ATOM 1285 C CA . LEU A 1 166 ? -10.511 13.026 0.079 1.00 93.00 166 LEU A CA 1
ATOM 1286 C C . LEU A 1 166 ? -10.399 11.999 1.211 1.00 93.00 166 LEU A C 1
ATOM 1288 O O . LEU A 1 166 ? -11.336 11.849 1.989 1.00 93.00 166 LEU A O 1
ATOM 1292 N N . LEU A 1 167 ? -9.259 11.314 1.331 1.00 91.19 167 LEU A N 1
ATOM 1293 C CA . LEU A 1 167 ? -9.014 10.357 2.409 1.00 91.19 167 LEU A CA 1
ATOM 1294 C C . LEU A 1 167 ? -9.071 11.036 3.782 1.00 91.19 167 LEU A C 1
ATOM 1296 O O . LEU A 1 167 ? -9.689 10.498 4.697 1.00 91.19 167 LEU A O 1
ATOM 1300 N N . LEU A 1 168 ? -8.480 12.226 3.911 1.00 91.00 168 LEU A N 1
ATOM 1301 C CA . LEU A 1 168 ? -8.552 13.020 5.133 1.00 91.00 168 LEU A CA 1
ATOM 1302 C C . LEU A 1 168 ? -10.008 13.359 5.479 1.00 91.00 168 LEU A C 1
ATOM 1304 O O . LEU A 1 168 ? -10.444 13.095 6.595 1.00 91.00 168 LEU A O 1
ATOM 1308 N N . ALA A 1 169 ? -10.787 13.855 4.514 1.00 91.12 169 ALA A N 1
ATOM 1309 C CA . ALA A 1 169 ? -12.206 14.144 4.715 1.00 91.12 169 ALA A CA 1
ATOM 1310 C C . ALA A 1 169 ? -12.990 12.890 5.145 1.00 91.12 169 ALA A C 1
ATOM 1312 O O . ALA A 1 169 ? -13.751 12.933 6.109 1.00 91.12 169 ALA A O 1
ATOM 1313 N N . VAL A 1 170 ? -12.762 11.749 4.491 1.00 89.56 170 VAL A N 1
ATOM 1314 C CA . VAL A 1 170 ? -13.397 10.471 4.850 1.00 89.56 170 VAL A CA 1
ATOM 1315 C C . VAL A 1 170 ? -13.065 10.070 6.287 1.00 89.56 170 VAL A C 1
ATOM 1317 O O . VAL A 1 170 ? -13.966 9.673 7.017 1.00 89.56 170 VAL A O 1
ATOM 1320 N N . ILE A 1 171 ? -11.817 10.207 6.734 1.00 88.50 171 ILE A N 1
ATOM 1321 C CA . ILE A 1 171 ? -11.442 9.874 8.117 1.00 88.50 171 ILE A CA 1
ATOM 1322 C C . ILE A 1 171 ? -12.162 10.791 9.117 1.00 88.50 171 ILE A C 1
ATOM 1324 O O . ILE A 1 171 ? -12.692 10.298 10.109 1.00 88.50 171 ILE A O 1
ATOM 1328 N N . PHE A 1 172 ? -12.244 12.095 8.842 1.00 87.19 172 PHE A N 1
ATOM 1329 C CA . PHE A 1 172 ? -12.898 13.056 9.738 1.00 87.19 172 PHE A CA 1
ATOM 1330 C C . PHE A 1 172 ? -14.421 12.881 9.819 1.00 87.19 172 PHE A C 1
ATOM 1332 O O . PHE A 1 172 ? -14.980 12.940 10.910 1.00 87.19 172 PHE A O 1
ATOM 1339 N N . PHE A 1 173 ? -15.097 12.664 8.687 1.00 88.38 173 PHE A N 1
ATOM 1340 C CA . PHE A 1 173 ? -16.563 12.599 8.641 1.00 88.38 173 PHE A CA 1
ATOM 1341 C C . PHE A 1 173 ? -17.117 11.178 8.793 1.00 88.38 173 PHE A C 1
ATOM 1343 O O . PHE A 1 173 ? -18.167 10.989 9.401 1.00 88.38 173 PHE A O 1
ATOM 1350 N N . ILE A 1 174 ? -16.437 10.176 8.228 1.00 88.62 174 ILE A N 1
ATOM 1351 C CA . ILE A 1 174 ? -16.911 8.783 8.167 1.00 88.62 174 ILE A CA 1
ATOM 1352 C C . ILE A 1 174 ? -16.241 7.911 9.241 1.00 88.62 174 ILE A C 1
ATOM 1354 O O . ILE A 1 174 ? -16.803 6.884 9.613 1.00 88.62 174 ILE A O 1
ATOM 1358 N N . GLY A 1 175 ? -15.092 8.322 9.791 1.00 86.19 175 GLY A N 1
ATOM 1359 C CA . GLY A 1 175 ? -14.348 7.582 10.820 1.00 86.19 175 GLY A CA 1
ATOM 1360 C C . GLY A 1 175 ? -15.219 7.018 11.951 1.00 86.19 175 GLY A C 1
ATOM 1361 O O . GLY A 1 175 ? -15.212 5.801 12.134 1.00 86.19 175 GLY A O 1
ATOM 1362 N N . PRO A 1 176 ? -16.051 7.832 12.632 1.00 86.31 176 PRO A N 1
ATOM 1363 C CA . PRO A 1 176 ? -16.920 7.353 13.712 1.00 86.31 176 PRO A CA 1
ATOM 1364 C C . PRO A 1 176 ? -17.911 6.257 13.288 1.00 86.31 176 PRO A C 1
ATOM 1366 O O . PRO A 1 176 ? -18.235 5.362 14.062 1.00 86.31 176 PRO A O 1
ATOM 1369 N N . PHE A 1 177 ? -18.369 6.267 12.033 1.00 87.62 177 PHE A N 1
ATOM 1370 C CA . PHE A 1 177 ? -19.269 5.228 11.524 1.00 87.62 177 PHE A CA 1
ATOM 1371 C C . PHE A 1 177 ? -18.559 3.885 11.314 1.00 87.62 177 PHE A C 1
ATOM 1373 O O . PHE A 1 177 ? -19.212 2.846 11.269 1.00 87.62 177 PHE A O 1
ATOM 1380 N N . ILE A 1 178 ? -17.229 3.880 11.189 1.00 88.44 178 ILE A N 1
ATOM 1381 C CA . ILE A 1 178 ? -16.425 2.672 10.964 1.00 88.44 178 ILE A CA 1
ATOM 1382 C C . ILE A 1 178 ? -16.095 1.961 12.289 1.00 88.44 178 ILE A C 1
ATOM 1384 O O . ILE A 1 178 ? -15.720 0.792 12.267 1.00 88.44 178 ILE A O 1
ATOM 1388 N N . GLU A 1 179 ? -16.303 2.584 13.453 1.00 90.38 179 GLU A N 1
ATOM 1389 C CA . GLU A 1 179 ? -15.966 1.985 14.758 1.00 90.38 179 GLU A CA 1
ATOM 1390 C C . GLU A 1 179 ? -16.681 0.645 15.013 1.00 90.38 179 GLU A C 1
ATOM 1392 O O . GLU A 1 179 ? -16.106 -0.286 15.587 1.00 90.38 179 GLU A O 1
ATOM 1397 N N . VAL A 1 180 ? -17.920 0.516 14.524 1.00 92.50 180 VAL A N 1
ATOM 1398 C CA . VAL A 1 180 ? -18.741 -0.701 14.650 1.00 92.50 180 VAL A CA 1
ATOM 1399 C C . VAL A 1 180 ? -18.406 -1.776 13.611 1.00 92.50 180 VAL A C 1
ATOM 1401 O O . VAL A 1 180 ? -18.966 -2.874 13.665 1.00 92.50 180 VAL A O 1
ATOM 1404 N N . LEU A 1 181 ? -17.509 -1.502 12.659 1.00 93.19 181 LEU A N 1
ATOM 1405 C CA . LEU A 1 181 ? -17.127 -2.451 11.615 1.00 93.19 181 LEU A CA 1
ATOM 1406 C C . LEU A 1 181 ? -16.431 -3.676 12.234 1.00 93.19 181 LEU A C 1
ATOM 1408 O O . LEU A 1 181 ? -15.478 -3.521 13.002 1.00 93.19 181 LEU A O 1
ATOM 1412 N N . PRO A 1 182 ? -16.836 -4.910 11.889 1.00 93.06 182 PRO A N 1
ATOM 1413 C CA . PRO A 1 182 ? -16.135 -6.100 12.350 1.00 93.06 182 PRO A CA 1
ATOM 1414 C C . PRO A 1 182 ? -14.750 -6.236 11.702 1.00 93.06 182 PRO A C 1
ATOM 1416 O O . PRO A 1 182 ? -14.610 -6.178 10.479 1.00 93.06 182 PRO A O 1
ATOM 1419 N N . VAL A 1 183 ? -13.724 -6.515 12.512 1.00 92.69 183 VAL A N 1
ATOM 1420 C CA . VAL A 1 183 ? -12.320 -6.636 12.060 1.00 92.69 183 VAL A CA 1
ATOM 1421 C C . VAL A 1 183 ? -12.148 -7.742 11.012 1.00 92.69 183 VAL A C 1
ATOM 1423 O O . VAL A 1 183 ? -11.277 -7.650 10.148 1.00 92.69 183 VAL A O 1
ATOM 1426 N N . CYS A 1 184 ? -13.005 -8.767 11.030 1.00 92.69 184 CYS A N 1
ATOM 1427 C CA . CYS A 1 184 ? -12.954 -9.851 10.052 1.00 92.69 184 CYS A CA 1
ATOM 1428 C C . CYS A 1 184 ? -13.149 -9.382 8.604 1.00 92.69 184 CYS A C 1
ATOM 1430 O O . CYS A 1 184 ? -12.501 -9.933 7.715 1.00 92.69 184 CYS A O 1
ATOM 1432 N N . PHE A 1 185 ? -13.960 -8.350 8.348 1.00 92.75 185 PHE A N 1
ATOM 1433 C CA . PHE A 1 185 ? -14.148 -7.818 6.993 1.00 92.75 185 PHE A CA 1
ATOM 1434 C C . PHE A 1 185 ? -12.840 -7.234 6.445 1.00 92.75 185 PHE A C 1
ATOM 1436 O O . PHE A 1 185 ? -12.475 -7.517 5.304 1.00 92.75 185 PHE A O 1
ATOM 1443 N N . LEU A 1 186 ? -12.088 -6.507 7.280 1.00 91.06 186 LEU A N 1
ATOM 1444 C CA . LEU A 1 186 ? -10.773 -5.967 6.920 1.00 91.06 186 LEU A CA 1
ATOM 1445 C C . LEU A 1 186 ? -9.788 -7.094 6.582 1.00 91.06 186 LEU A C 1
ATOM 1447 O O . LEU A 1 186 ? -9.123 -7.049 5.546 1.00 91.06 186 LEU A O 1
ATOM 1451 N N . SER A 1 187 ? -9.742 -8.148 7.403 1.00 91.88 187 SER A N 1
ATOM 1452 C CA . SER A 1 187 ? -8.897 -9.320 7.142 1.00 91.88 187 SER A CA 1
ATOM 1453 C C . SER A 1 187 ? -9.267 -10.029 5.834 1.00 91.88 187 SER A C 1
ATOM 1455 O O . SER A 1 187 ? -8.380 -10.401 5.067 1.00 91.88 187 SER A O 1
ATOM 1457 N N . CYS A 1 188 ? -10.562 -10.175 5.535 1.00 92.81 188 CYS A N 1
ATOM 1458 C CA . CYS A 1 188 ? -11.034 -10.801 4.297 1.00 92.81 188 CYS A CA 1
ATOM 1459 C C . CYS A 1 188 ? -10.597 -10.020 3.052 1.00 92.81 188 CYS A C 1
ATOM 1461 O O . CYS A 1 188 ? -10.136 -10.620 2.081 1.00 92.81 188 CYS A O 1
ATOM 1463 N N . ILE A 1 189 ? -10.692 -8.687 3.086 1.00 89.94 189 ILE A N 1
ATOM 1464 C CA . ILE A 1 189 ? -10.257 -7.820 1.981 1.00 89.94 189 ILE A CA 1
ATOM 1465 C C . ILE A 1 189 ? -8.757 -7.999 1.717 1.00 89.94 189 ILE A C 1
ATOM 1467 O O . ILE A 1 189 ? -8.357 -8.153 0.562 1.00 89.94 189 ILE A O 1
ATOM 1471 N N . ILE A 1 190 ? -7.936 -8.059 2.773 1.00 89.25 190 ILE A N 1
ATOM 1472 C CA . ILE A 1 190 ? -6.488 -8.295 2.656 1.00 89.25 190 ILE A CA 1
ATOM 1473 C C . ILE A 1 190 ? -6.210 -9.662 2.015 1.00 89.25 190 ILE A C 1
ATOM 1475 O O . ILE A 1 190 ? -5.444 -9.736 1.056 1.00 89.25 190 ILE A O 1
ATOM 1479 N N . ILE A 1 191 ? -6.864 -10.735 2.474 1.00 89.94 191 ILE A N 1
ATOM 1480 C CA . ILE A 1 191 ? -6.692 -12.089 1.914 1.00 89.94 191 ILE A CA 1
ATOM 1481 C C . ILE A 1 191 ? -7.031 -12.113 0.417 1.00 89.94 191 ILE A C 1
ATOM 1483 O O . ILE A 1 191 ? -6.270 -12.641 -0.398 1.00 89.94 191 ILE A O 1
ATOM 1487 N N . VAL A 1 192 ? -8.154 -11.505 0.030 1.00 86.56 192 VAL A N 1
ATOM 1488 C CA . VAL A 1 192 ? -8.577 -11.444 -1.376 1.00 86.56 192 VAL A CA 1
ATOM 1489 C C . VAL A 1 192 ? -7.611 -10.596 -2.212 1.00 86.56 192 VAL A C 1
ATOM 1491 O O . VAL A 1 192 ? -7.339 -10.948 -3.361 1.00 86.56 192 VAL A O 1
ATOM 1494 N N . ALA A 1 193 ? -7.062 -9.511 -1.661 1.00 82.75 193 ALA A N 1
ATOM 1495 C CA . ALA A 1 193 ? -6.057 -8.691 -2.338 1.00 82.75 193 ALA A CA 1
ATOM 1496 C C . ALA A 1 193 ? -4.745 -9.463 -2.573 1.00 82.75 193 ALA A C 1
ATOM 1498 O O . ALA A 1 193 ? -4.177 -9.398 -3.667 1.00 82.75 193 ALA A O 1
ATOM 1499 N N . LEU A 1 194 ? -4.306 -10.259 -1.593 1.00 82.75 194 LEU A N 1
ATOM 1500 C CA . LEU A 1 194 ? -3.091 -11.072 -1.688 1.00 82.75 194 LEU A CA 1
ATOM 1501 C C . LEU A 1 194 ? -3.176 -12.143 -2.779 1.00 82.75 194 LEU A C 1
ATOM 1503 O O . LEU A 1 194 ? -2.169 -12.414 -3.430 1.00 82.75 194 LEU A O 1
ATOM 1507 N N . LYS A 1 195 ? -4.363 -12.701 -3.057 1.00 80.75 195 LYS A N 1
ATOM 1508 C CA . LYS A 1 195 ? -4.560 -13.645 -4.175 1.00 80.75 195 LYS A CA 1
ATOM 1509 C C . LYS A 1 195 ? -4.019 -13.074 -5.488 1.00 80.75 195 LYS A C 1
ATOM 1511 O O . LYS A 1 195 ? -3.343 -13.777 -6.233 1.00 80.75 195 LYS A O 1
ATOM 1516 N N . GLY A 1 196 ? -4.304 -11.800 -5.767 1.00 67.38 196 GLY A N 1
ATOM 1517 C CA . GLY A 1 196 ? -3.803 -11.123 -6.960 1.00 67.38 196 GLY A CA 1
ATOM 1518 C C . GLY A 1 196 ? -2.279 -11.143 -7.012 1.00 67.38 196 GLY A C 1
ATOM 1519 O O . GLY A 1 196 ? -1.716 -11.512 -8.033 1.00 67.38 196 GLY A O 1
ATOM 1520 N N . MET A 1 197 ? -1.609 -10.834 -5.905 1.00 69.31 197 MET A N 1
ATOM 1521 C CA . MET A 1 197 ? -0.146 -10.835 -5.839 1.00 69.31 197 MET A CA 1
ATOM 1522 C C . MET A 1 197 ? 0.448 -12.238 -6.027 1.00 69.31 197 MET A C 1
ATOM 1524 O O . MET A 1 197 ? 1.362 -12.402 -6.832 1.00 69.31 197 MET A O 1
ATOM 1528 N N . PHE A 1 198 ? -0.105 -13.260 -5.366 1.00 71.44 198 PHE A N 1
ATOM 1529 C CA . PHE A 1 198 ? 0.403 -14.633 -5.465 1.00 71.44 198 PHE A CA 1
ATOM 1530 C C . PHE A 1 198 ? 0.218 -15.250 -6.856 1.00 71.44 198 PHE A C 1
ATOM 1532 O O . PHE A 1 198 ? 1.124 -15.913 -7.352 1.00 71.44 198 PHE A O 1
ATOM 1539 N N . MET A 1 199 ? -0.909 -14.991 -7.527 1.00 66.81 199 MET A N 1
ATOM 1540 C CA . MET A 1 199 ? -1.175 -15.552 -8.861 1.00 66.81 199 MET A CA 1
ATOM 1541 C C . MET A 1 199 ? -0.263 -14.978 -9.960 1.00 66.81 199 MET A C 1
ATOM 1543 O O . MET A 1 199 ? -0.107 -15.607 -11.003 1.00 66.81 199 MET A O 1
ATOM 1547 N N . HIS A 1 200 ? 0.337 -13.799 -9.749 1.00 55.06 200 HIS A N 1
ATOM 1548 C CA . HIS A 1 200 ? 1.292 -13.197 -10.691 1.00 55.06 200 HIS A CA 1
ATOM 1549 C C . HIS A 1 200 ? 2.733 -13.677 -10.486 1.00 55.06 200 HIS A C 1
ATOM 1551 O O . HIS A 1 200 ? 3.595 -13.331 -11.295 1.00 55.06 200 HIS A O 1
ATOM 1557 N N . SER A 1 201 ? 3.002 -14.500 -9.466 1.00 52.66 201 SER A N 1
ATOM 1558 C CA . SER A 1 201 ? 4.260 -15.238 -9.350 1.00 52.66 201 SER A CA 1
ATOM 1559 C C . SER A 1 201 ? 4.273 -16.363 -10.385 1.00 52.66 201 SER A C 1
ATOM 1561 O O . SER A 1 201 ? 4.128 -17.545 -10.073 1.00 52.66 201 SER A O 1
ATOM 1563 N N . LYS A 1 202 ? 4.378 -15.992 -11.662 1.00 50.44 202 LYS A N 1
ATOM 1564 C CA . LYS A 1 202 ? 4.723 -16.948 -12.699 1.00 50.44 202 LYS A CA 1
ATOM 1565 C C . LYS A 1 202 ? 6.168 -17.348 -12.460 1.00 50.44 202 LYS A C 1
ATOM 1567 O O . LYS A 1 202 ? 7.086 -16.571 -12.719 1.00 50.44 202 LYS A O 1
ATOM 1572 N N . VAL A 1 203 ? 6.339 -18.562 -11.943 1.00 53.97 203 VAL A N 1
ATOM 1573 C CA . VAL A 1 203 ? 7.587 -19.316 -12.063 1.00 53.97 203 VAL A CA 1
ATOM 1574 C C . VAL A 1 203 ? 8.030 -19.204 -13.516 1.00 53.97 203 VAL A C 1
ATOM 1576 O O . VAL A 1 203 ? 7.191 -19.211 -14.414 1.00 53.97 203 VAL A O 1
ATOM 1579 N N . VAL A 1 204 ? 9.325 -19.007 -13.739 1.00 56.00 204 VAL A N 1
ATOM 1580 C CA . VAL A 1 204 ? 9.891 -18.826 -15.073 1.00 56.00 204 VAL A CA 1
ATOM 1581 C C . VAL A 1 204 ? 9.412 -19.954 -15.995 1.00 56.00 204 VAL A C 1
ATOM 1583 O O . VAL A 1 204 ? 9.883 -21.081 -15.902 1.00 56.00 204 VAL A O 1
ATOM 1586 N N . GLU A 1 205 ? 8.450 -19.654 -16.869 1.00 62.53 205 GLU A N 1
ATOM 1587 C CA . GLU A 1 205 ? 7.919 -20.617 -17.833 1.00 62.53 205 GLU A CA 1
ATOM 1588 C C . GLU A 1 205 ? 8.934 -20.724 -18.983 1.00 62.53 205 GLU A C 1
ATOM 1590 O O . GLU A 1 205 ? 9.127 -19.775 -19.754 1.00 62.53 205 GLU A O 1
ATOM 1595 N N . ILE A 1 206 ? 9.621 -21.866 -19.065 1.00 67.81 206 ILE A N 1
ATOM 1596 C CA . ILE A 1 206 ? 10.300 -22.306 -20.286 1.00 67.81 206 ILE A CA 1
ATOM 1597 C C . ILE A 1 206 ? 9.212 -22.939 -21.157 1.00 67.81 206 ILE A C 1
ATOM 1599 O O . ILE A 1 206 ? 8.598 -23.918 -20.746 1.00 67.81 206 ILE A O 1
ATOM 1603 N N . GLY A 1 207 ? 8.945 -22.369 -22.333 1.00 71.12 207 GLY A N 1
ATOM 1604 C CA . GLY A 1 207 ? 7.878 -22.846 -23.221 1.00 71.12 207 GLY A CA 1
ATOM 1605 C C . GLY A 1 207 ? 8.350 -23.066 -24.655 1.00 71.12 207 GLY A C 1
ATOM 1606 O O . GLY A 1 207 ? 9.181 -22.302 -25.163 1.00 71.12 207 GLY A O 1
ATOM 1607 N N . ARG A 1 208 ? 7.796 -24.086 -25.329 1.00 74.12 208 ARG A N 1
ATOM 1608 C CA . ARG A 1 208 ? 8.043 -24.336 -26.760 1.00 74.12 208 ARG A CA 1
ATOM 1609 C C . ARG A 1 208 ? 7.294 -23.330 -27.628 1.00 74.12 208 ARG A C 1
ATOM 1611 O O . ARG A 1 208 ? 6.109 -23.053 -27.424 1.00 74.12 208 ARG A O 1
ATOM 1618 N N . LEU A 1 209 ? 7.993 -22.821 -28.631 1.00 79.00 209 LEU A N 1
ATOM 1619 C CA . LEU A 1 209 ? 7.467 -21.935 -29.652 1.00 79.00 209 LEU A CA 1
ATOM 1620 C C . LEU A 1 209 ? 7.398 -22.652 -31.003 1.00 79.00 209 LEU A C 1
ATOM 1622 O O . LEU A 1 209 ? 8.256 -23.465 -31.336 1.00 79.00 209 LEU A O 1
ATOM 1626 N N . SER A 1 210 ? 6.394 -22.300 -31.794 1.00 75.44 210 SER A N 1
ATOM 1627 C CA . SER A 1 210 ? 6.191 -22.789 -33.156 1.00 75.44 210 SER A CA 1
ATOM 1628 C C . SER A 1 210 ? 5.827 -21.633 -34.085 1.00 75.44 210 SER A C 1
ATOM 1630 O O . SER A 1 210 ? 5.305 -20.601 -33.651 1.00 75.44 210 SER A O 1
ATOM 1632 N N . HIS A 1 211 ? 6.140 -21.809 -35.364 1.00 76.75 211 HIS A N 1
ATOM 1633 C CA . HIS A 1 211 ? 5.841 -20.868 -36.428 1.00 76.75 211 HIS A CA 1
ATOM 1634 C C . HIS A 1 211 ? 4.837 -21.493 -37.401 1.00 76.75 211 HIS A C 1
ATOM 1636 O O . HIS A 1 211 ? 5.177 -22.418 -38.137 1.00 76.75 211 HIS A O 1
ATOM 1642 N N . SER A 1 212 ? 3.611 -20.972 -37.423 1.00 73.88 212 SER A N 1
ATOM 1643 C CA . SER A 1 212 ? 2.584 -21.380 -38.388 1.00 73.88 212 SER A CA 1
ATOM 1644 C C . SER A 1 212 ? 2.818 -20.726 -39.750 1.00 73.88 212 SER A C 1
ATOM 1646 O O . SER A 1 212 ? 3.214 -19.561 -39.824 1.00 73.88 212 SER A O 1
ATOM 1648 N N . GLU A 1 213 ? 2.540 -21.447 -40.836 1.00 67.69 213 GLU A N 1
ATOM 1649 C CA . GLU A 1 213 ? 2.631 -20.892 -42.191 1.00 67.69 213 GLU A CA 1
ATOM 1650 C C . GLU A 1 213 ? 1.673 -19.700 -42.367 1.00 67.69 213 GLU A C 1
ATOM 1652 O O . GLU A 1 213 ? 0.513 -19.745 -41.959 1.00 67.69 213 GLU A O 1
ATOM 1657 N N . GLY A 1 214 ? 2.188 -18.595 -42.917 1.00 71.44 214 GLY A N 1
ATOM 1658 C CA . GLY A 1 214 ? 1.437 -17.350 -43.131 1.00 71.44 214 GLY A CA 1
ATOM 1659 C C . GLY A 1 214 ? 1.484 -16.323 -41.990 1.00 71.44 214 GLY A C 1
ATOM 1660 O O . GLY A 1 214 ? 0.928 -15.236 -42.141 1.00 71.44 214 GLY A O 1
ATOM 1661 N N . LYS A 1 215 ? 2.154 -16.603 -40.863 1.00 74.19 215 LYS A N 1
ATOM 1662 C CA . LYS A 1 215 ? 2.347 -15.631 -39.767 1.00 74.19 215 LYS A CA 1
ATOM 1663 C C . LYS A 1 215 ? 3.822 -15.255 -39.639 1.00 74.19 215 LYS A C 1
ATOM 1665 O O . LYS A 1 215 ? 4.666 -16.121 -39.735 1.00 74.19 215 LYS A O 1
ATOM 1670 N N . THR A 1 216 ? 4.140 -13.988 -39.366 1.00 78.31 216 THR A N 1
ATOM 1671 C CA . THR A 1 216 ? 5.535 -13.497 -39.239 1.00 78.31 216 THR A CA 1
ATOM 1672 C C . THR A 1 216 ? 6.153 -13.731 -37.850 1.00 78.31 216 THR A C 1
ATOM 1674 O O . THR A 1 216 ? 7.256 -13.267 -37.575 1.00 78.31 216 THR A O 1
ATOM 1677 N N . TYR A 1 217 ? 5.437 -14.372 -36.920 1.00 77.06 217 TYR A N 1
ATOM 1678 C CA . TYR A 1 217 ? 5.837 -14.453 -35.511 1.00 77.06 217 TYR A CA 1
ATOM 1679 C C . TYR A 1 217 ? 5.637 -15.846 -34.909 1.00 77.06 217 TYR A C 1
ATOM 1681 O O . TYR A 1 217 ? 4.716 -16.579 -35.269 1.00 77.06 217 TYR A O 1
ATOM 1689 N N . PHE A 1 218 ? 6.490 -16.172 -33.936 1.00 78.19 218 PHE A N 1
ATOM 1690 C CA . PHE A 1 218 ? 6.454 -17.422 -33.180 1.00 78.19 218 PHE A CA 1
ATOM 1691 C C . PHE A 1 218 ? 5.414 -17.379 -32.053 1.00 78.19 218 PHE A C 1
ATOM 1693 O O . PHE A 1 218 ? 5.270 -16.368 -31.358 1.00 78.19 218 PHE A O 1
ATOM 1700 N N . GLN A 1 219 ? 4.713 -18.492 -31.838 1.00 77.50 219 GLN A N 1
ATOM 1701 C CA . GLN A 1 219 ? 3.624 -18.616 -30.867 1.00 77.50 219 GLN A CA 1
ATOM 1702 C C . GLN A 1 219 ? 3.861 -19.792 -29.911 1.00 77.50 219 GLN A C 1
ATOM 1704 O O . GLN A 1 219 ? 4.407 -20.809 -30.338 1.00 77.50 219 GLN A O 1
ATOM 1709 N N . PRO A 1 220 ? 3.451 -19.696 -28.633 1.00 75.88 220 PRO A N 1
ATOM 1710 C CA . PRO A 1 220 ? 3.496 -20.828 -27.709 1.00 75.88 220 PRO A CA 1
ATOM 1711 C C . PRO A 1 220 ? 2.600 -21.978 -28.180 1.00 75.88 220 PRO A C 1
ATOM 1713 O O . PRO A 1 220 ? 1.396 -21.776 -28.358 1.00 75.88 220 PRO A O 1
ATOM 1716 N N . ILE A 1 221 ? 3.170 -23.178 -28.325 1.00 73.12 221 ILE A N 1
ATOM 1717 C CA . ILE A 1 221 ? 2.464 -24.378 -28.823 1.00 73.12 221 ILE A CA 1
ATOM 1718 C C . ILE A 1 221 ? 1.298 -24.760 -27.902 1.00 73.12 221 ILE A C 1
ATOM 1720 O O . ILE A 1 221 ? 0.219 -25.116 -28.357 1.00 73.12 221 ILE A O 1
ATOM 1724 N N . GLU A 1 222 ? 1.484 -24.624 -26.591 1.00 70.88 222 GLU A N 1
ATOM 1725 C CA . GLU A 1 222 ? 0.481 -24.995 -25.583 1.00 70.88 222 GLU A CA 1
ATOM 1726 C C . GLU A 1 222 ? -0.788 -24.135 -25.640 1.00 70.88 222 GLU A C 1
ATOM 1728 O O . GLU A 1 222 ? -1.849 -24.551 -25.174 1.00 70.88 222 GLU A O 1
ATOM 1733 N N . LYS A 1 223 ? -0.690 -22.922 -26.197 1.00 69.06 223 LYS A N 1
ATOM 1734 C CA . LYS A 1 223 ? -1.768 -21.929 -26.157 1.00 69.06 223 LYS A CA 1
ATOM 1735 C C . LYS A 1 223 ? -2.571 -21.848 -27.456 1.00 69.06 223 LYS A C 1
ATOM 1737 O O . LYS A 1 223 ? -3.711 -21.390 -27.418 1.00 69.06 223 LYS A O 1
ATOM 1742 N N . TYR A 1 224 ? -2.006 -22.276 -28.584 1.00 69.38 224 TYR A N 1
ATOM 1743 C CA . TYR A 1 224 ? -2.609 -22.118 -29.910 1.00 69.38 224 TYR A CA 1
ATOM 1744 C C . TYR A 1 224 ? -2.657 -23.454 -30.652 1.00 69.38 224 TYR A C 1
ATOM 1746 O O . TYR A 1 224 ? -1.628 -24.089 -30.851 1.00 69.38 224 TYR A O 1
ATOM 1754 N N . ARG A 1 225 ? -3.858 -23.865 -31.087 1.00 64.44 225 ARG A N 1
ATOM 1755 C CA . ARG A 1 225 ? -4.068 -25.135 -31.809 1.00 64.44 225 ARG A CA 1
ATOM 1756 C C . ARG A 1 225 ? -3.465 -25.150 -33.215 1.00 64.44 225 ARG A C 1
ATOM 1758 O O . ARG A 1 225 ? -3.119 -26.219 -33.692 1.00 64.44 225 ARG A O 1
ATOM 1765 N N . ASP A 1 226 ? -3.290 -23.986 -33.835 1.00 66.69 226 ASP A N 1
ATOM 1766 C CA . ASP A 1 226 ? -2.836 -23.867 -35.231 1.00 66.69 226 ASP A CA 1
ATOM 1767 C C . ASP A 1 226 ? -1.296 -23.834 -35.360 1.00 66.69 226 ASP A C 1
ATOM 1769 O O . ASP A 1 226 ? -0.751 -23.409 -36.382 1.00 66.69 226 ASP A O 1
ATOM 1773 N N . ALA A 1 227 ? -0.573 -24.175 -34.292 1.00 63.41 227 ALA A N 1
ATOM 1774 C CA . ALA A 1 227 ? 0.881 -24.113 -34.217 1.00 63.41 227 ALA A CA 1
ATOM 1775 C C . ALA A 1 227 ? 1.523 -25.282 -34.992 1.00 63.41 227 ALA A C 1
ATOM 1777 O O . ALA A 1 227 ? 1.454 -26.429 -34.557 1.00 63.41 227 ALA A O 1
ATOM 1778 N N . ALA A 1 228 ? 2.159 -24.996 -36.135 1.00 63.75 228 ALA A N 1
ATOM 1779 C CA . ALA A 1 228 ? 2.833 -26.005 -36.956 1.00 63.75 228 ALA A CA 1
ATOM 1780 C C . ALA A 1 228 ? 4.185 -26.414 -36.341 1.00 63.75 228 ALA A C 1
ATOM 1782 O O . ALA A 1 228 ? 5.112 -25.603 -36.232 1.00 63.75 228 ALA A O 1
ATOM 1783 N N . ILE A 1 229 ? 4.313 -27.665 -35.907 1.00 67.56 229 ILE A N 1
ATOM 1784 C CA . ILE A 1 229 ? 5.577 -28.204 -35.390 1.00 67.56 229 ILE A CA 1
ATOM 1785 C C . ILE A 1 229 ? 6.424 -28.623 -36.594 1.00 67.56 229 ILE A C 1
ATOM 1787 O O . ILE A 1 229 ? 5.939 -29.341 -37.461 1.00 67.56 229 ILE A O 1
ATOM 1791 N N . ARG A 1 230 ? 7.667 -28.137 -36.679 1.00 67.19 230 ARG A N 1
ATOM 1792 C CA . ARG A 1 230 ? 8.606 -28.545 -37.731 1.00 67.19 230 ARG A CA 1
ATOM 1793 C C . ARG A 1 230 ? 9.514 -29.650 -37.214 1.00 67.19 230 ARG A C 1
ATOM 1795 O O . ARG A 1 230 ? 10.120 -29.495 -36.153 1.00 67.19 230 ARG A O 1
ATOM 1802 N N . ASP A 1 231 ? 9.636 -30.722 -37.986 1.00 65.56 231 ASP A N 1
ATOM 1803 C CA . ASP A 1 231 ? 10.528 -31.828 -37.655 1.00 65.56 231 ASP A CA 1
ATOM 1804 C C . ASP A 1 231 ? 11.994 -31.376 -37.681 1.00 65.56 231 ASP A C 1
ATOM 1806 O O . ASP A 1 231 ? 12.441 -30.669 -38.586 1.00 65.56 231 ASP A O 1
ATOM 1810 N N . GLY A 1 232 ? 12.740 -31.753 -36.639 1.00 72.94 232 GLY A N 1
ATOM 1811 C CA . GLY A 1 232 ? 14.169 -31.464 -36.495 1.00 72.94 232 GLY A CA 1
ATOM 1812 C C . GLY A 1 232 ? 14.541 -30.104 -35.885 1.00 72.94 232 GLY A C 1
ATOM 1813 O O . GLY A 1 232 ? 15.722 -29.887 -35.623 1.00 72.94 232 GLY A O 1
ATOM 1814 N N . VAL A 1 233 ? 13.591 -29.195 -35.608 1.00 76.12 233 VAL A N 1
ATOM 1815 C CA . VAL A 1 233 ? 13.888 -27.877 -35.000 1.00 76.12 233 VAL A CA 1
ATOM 1816 C C . VAL A 1 233 ? 12.952 -27.569 -33.830 1.00 76.12 233 VAL A C 1
ATOM 1818 O O . VAL A 1 233 ? 11.734 -27.525 -33.982 1.00 76.12 233 VAL A O 1
ATOM 1821 N N . VAL A 1 234 ? 13.524 -27.277 -32.656 1.00 77.38 234 VAL A N 1
ATOM 1822 C CA . VAL A 1 234 ? 12.773 -26.884 -31.452 1.00 77.38 234 VAL A CA 1
ATOM 1823 C C . VAL A 1 234 ? 13.128 -25.455 -31.053 1.00 77.38 234 VAL A C 1
ATOM 1825 O O . VAL A 1 234 ? 14.254 -25.172 -30.655 1.00 77.38 234 VAL A O 1
ATOM 1828 N N . CYS A 1 235 ? 12.158 -24.541 -31.125 1.00 80.38 235 CYS A N 1
ATOM 1829 C CA . CYS A 1 235 ? 12.318 -23.181 -30.617 1.00 80.38 235 CYS A CA 1
ATOM 1830 C C . CYS A 1 235 ? 11.813 -23.101 -29.173 1.00 80.38 235 CYS A C 1
ATOM 1832 O O . CYS A 1 235 ? 10.693 -23.519 -28.878 1.00 80.38 235 CYS A O 1
ATOM 1834 N N . VAL A 1 236 ? 12.615 -22.530 -28.275 1.00 83.06 236 VAL A N 1
ATOM 1835 C CA . VAL A 1 236 ? 12.290 -22.417 -26.847 1.00 83.06 236 VAL A CA 1
ATOM 1836 C C . VAL A 1 236 ? 12.391 -20.964 -26.413 1.00 83.06 236 VAL A C 1
ATOM 1838 O O . VAL A 1 236 ? 13.330 -20.260 -26.781 1.00 83.06 236 VAL A O 1
ATOM 1841 N N . ARG A 1 237 ? 11.428 -20.507 -25.611 1.00 82.31 237 ARG A N 1
ATOM 1842 C CA . ARG A 1 237 ? 11.483 -19.201 -24.957 1.00 82.31 237 ARG A CA 1
ATOM 1843 C C . ARG A 1 237 ? 11.727 -19.383 -23.472 1.00 82.31 237 ARG A C 1
ATOM 1845 O O . ARG A 1 237 ? 10.876 -19.924 -22.773 1.00 82.31 237 ARG A O 1
ATOM 1852 N N . PHE A 1 238 ? 12.840 -18.838 -22.994 1.00 82.00 238 PHE A N 1
ATOM 1853 C CA . PHE A 1 238 ? 13.101 -18.667 -21.572 1.00 82.00 238 PHE A CA 1
ATOM 1854 C C . PHE A 1 238 ? 12.895 -17.206 -21.194 1.00 82.00 238 PHE A C 1
ATOM 1856 O O . PHE A 1 238 ? 13.574 -16.320 -21.708 1.00 82.00 238 PHE A O 1
ATOM 1863 N N . SER A 1 239 ? 11.922 -16.941 -20.325 1.00 73.31 239 SER A N 1
ATOM 1864 C CA . SER A 1 239 ? 11.565 -15.572 -19.932 1.00 73.31 239 SER A CA 1
ATOM 1865 C C . SER A 1 239 ? 12.223 -15.167 -18.608 1.00 73.31 239 SER A C 1
ATOM 1867 O O . SER A 1 239 ? 11.550 -14.653 -17.718 1.00 73.31 239 SER A O 1
ATOM 1869 N N . ALA A 1 240 ? 13.531 -15.407 -18.474 1.00 73.50 240 ALA A N 1
ATOM 1870 C CA . ALA A 1 240 ? 14.343 -14.951 -17.344 1.00 73.50 240 ALA A CA 1
ATOM 1871 C C . ALA A 1 240 ? 15.811 -14.723 -17.750 1.00 73.50 240 ALA A C 1
ATOM 1873 O O . ALA A 1 240 ? 16.287 -15.362 -18.690 1.00 73.50 240 ALA A O 1
ATOM 1874 N N . PRO A 1 241 ? 16.546 -13.838 -17.049 1.00 73.75 241 PRO A N 1
ATOM 1875 C CA . PRO A 1 241 ? 17.993 -13.740 -17.207 1.00 73.75 241 PRO A CA 1
ATOM 1876 C C . PRO A 1 241 ? 18.659 -15.044 -16.757 1.00 73.75 241 PRO A C 1
ATOM 1878 O O . PRO A 1 241 ? 18.263 -15.621 -15.744 1.00 73.75 241 PRO A O 1
ATOM 1881 N N . LEU A 1 242 ? 19.670 -15.500 -17.494 1.00 78.69 242 LEU A N 1
ATOM 1882 C CA . LEU A 1 242 ? 20.428 -16.697 -17.144 1.00 78.69 242 LEU A CA 1
ATOM 1883 C C . LEU A 1 242 ? 21.512 -16.324 -16.127 1.00 78.69 242 LEU A C 1
ATOM 1885 O O . LEU A 1 242 ? 22.413 -15.542 -16.422 1.00 78.69 242 LEU A O 1
ATOM 1889 N N . VAL A 1 243 ? 21.388 -16.846 -14.913 1.00 82.44 243 VAL A N 1
ATOM 1890 C CA . VAL A 1 243 ? 22.269 -16.581 -13.772 1.00 82.44 243 VAL A CA 1
ATOM 1891 C C . VAL A 1 243 ? 22.658 -17.899 -13.110 1.00 82.44 243 VAL A C 1
ATOM 1893 O O . VAL A 1 243 ? 21.972 -18.906 -13.260 1.00 82.44 243 VAL A O 1
ATOM 1896 N N . TYR A 1 244 ? 23.735 -17.905 -12.325 1.00 78.12 244 TYR A N 1
ATOM 1897 C CA . TYR A 1 244 ? 24.234 -19.124 -11.671 1.00 78.12 244 TYR A CA 1
ATOM 1898 C C . TYR A 1 244 ? 23.137 -19.902 -10.916 1.00 78.12 244 TYR A C 1
ATOM 1900 O O . TYR A 1 244 ? 23.039 -21.119 -11.029 1.00 78.12 244 TYR A O 1
ATOM 1908 N N . ILE A 1 245 ? 22.246 -19.179 -10.227 1.00 73.94 245 ILE A N 1
ATOM 1909 C CA . ILE A 1 245 ? 21.160 -19.749 -9.414 1.00 73.94 245 ILE A CA 1
ATOM 1910 C C . ILE A 1 245 ? 20.123 -20.509 -10.259 1.00 73.94 245 ILE A C 1
ATOM 1912 O O . ILE A 1 245 ? 19.565 -21.498 -9.790 1.00 73.94 245 ILE A O 1
ATOM 1916 N N . ASN A 1 246 ? 19.842 -20.069 -11.491 1.00 80.38 246 ASN A N 1
ATOM 1917 C CA . ASN A 1 246 ? 18.814 -20.680 -12.341 1.00 80.38 246 ASN A CA 1
ATOM 1918 C C . ASN A 1 246 ? 19.382 -21.486 -13.517 1.00 80.38 246 ASN A C 1
ATOM 1920 O O . ASN A 1 246 ? 18.602 -22.028 -14.297 1.00 80.38 246 ASN A O 1
ATOM 1924 N N . ALA A 1 247 ? 20.708 -21.609 -13.625 1.00 82.62 247 ALA A N 1
ATOM 1925 C CA . ALA A 1 247 ? 21.372 -22.326 -14.709 1.00 82.62 247 ALA A CA 1
ATOM 1926 C C . ALA A 1 247 ? 20.977 -23.814 -14.751 1.00 82.62 247 ALA A C 1
ATOM 1928 O O . ALA A 1 247 ? 20.658 -24.338 -15.815 1.00 82.62 247 ALA A O 1
ATOM 1929 N N . GLU A 1 248 ? 20.908 -24.476 -13.592 1.00 83.50 248 GLU A N 1
ATOM 1930 C CA . GLU A 1 248 ? 20.439 -25.867 -13.479 1.00 83.50 248 GLU A CA 1
ATOM 1931 C C . GLU A 1 248 ? 18.963 -26.018 -13.868 1.00 83.50 248 GLU A C 1
ATOM 1933 O O . GLU A 1 248 ? 18.586 -26.967 -14.552 1.00 83.50 248 GLU A O 1
ATOM 1938 N N . HIS A 1 249 ? 18.118 -25.059 -13.478 1.00 82.00 249 HIS A N 1
ATOM 1939 C CA . HIS A 1 249 ? 16.705 -25.065 -13.853 1.00 82.00 249 HIS A CA 1
ATOM 1940 C C . HIS A 1 249 ? 16.519 -24.861 -15.361 1.00 82.00 249 HIS A C 1
ATOM 1942 O O . HIS A 1 249 ? 15.711 -25.548 -15.982 1.00 82.00 249 HIS A O 1
ATOM 1948 N N . PHE A 1 250 ? 17.306 -23.964 -15.959 1.00 83.75 250 PHE A N 1
ATOM 1949 C CA . PHE A 1 250 ? 17.338 -23.772 -17.402 1.00 83.75 250 PHE A CA 1
ATOM 1950 C C . PHE A 1 250 ? 17.786 -25.043 -18.125 1.00 83.75 250 PHE A C 1
ATOM 1952 O O . PHE A 1 250 ? 17.085 -25.483 -19.031 1.00 83.75 250 PHE A O 1
ATOM 1959 N N . ARG A 1 251 ? 18.896 -25.667 -17.701 1.00 84.50 251 ARG A N 1
ATOM 1960 C CA . ARG A 1 251 ? 19.406 -26.897 -18.325 1.00 84.50 251 ARG A CA 1
ATOM 1961 C C . ARG A 1 251 ? 18.348 -28.000 -18.310 1.00 84.50 251 ARG A C 1
ATOM 1963 O O . ARG A 1 251 ? 17.968 -28.476 -19.373 1.00 84.50 251 ARG A O 1
ATOM 1970 N N . LYS A 1 252 ? 17.797 -28.313 -17.132 1.00 85.31 252 LYS A N 1
ATOM 1971 C CA . LYS A 1 252 ? 16.753 -29.342 -16.973 1.00 85.31 252 LYS A CA 1
ATOM 1972 C C . LYS A 1 252 ? 15.485 -29.031 -17.769 1.00 85.31 252 LYS A C 1
ATOM 1974 O O . LYS A 1 252 ? 14.832 -29.938 -18.273 1.00 85.31 252 LYS A O 1
ATOM 1979 N N . GLY A 1 253 ? 15.110 -27.756 -17.862 1.00 83.31 253 GLY A N 1
ATOM 1980 C CA . GLY A 1 253 ? 13.934 -27.341 -18.621 1.00 83.31 253 GLY A CA 1
ATOM 1981 C C . GLY A 1 253 ? 14.138 -27.356 -20.137 1.00 83.31 253 GLY A C 1
ATOM 1982 O O . GLY A 1 253 ? 13.185 -27.595 -20.867 1.00 83.31 253 GLY A O 1
ATOM 1983 N N . VAL A 1 254 ? 15.360 -27.141 -20.628 1.00 83.88 254 VAL A N 1
ATOM 1984 C CA . VAL A 1 254 ? 15.689 -27.331 -22.048 1.00 83.88 254 VAL A CA 1
ATOM 1985 C C . VAL A 1 254 ? 15.762 -28.820 -22.383 1.00 83.88 254 VAL A C 1
ATOM 1987 O O . VAL A 1 254 ? 15.164 -29.228 -23.373 1.00 83.88 254 VAL A O 1
ATOM 1990 N N . GLU A 1 255 ? 16.423 -29.630 -21.551 1.00 83.50 255 GLU A N 1
ATOM 1991 C CA . GLU A 1 255 ? 16.516 -31.091 -21.715 1.00 83.50 255 GLU A CA 1
ATOM 1992 C C . GLU A 1 255 ? 15.124 -31.728 -21.801 1.00 83.50 255 GLU A C 1
ATOM 1994 O O . GLU A 1 255 ? 14.814 -32.393 -22.787 1.00 83.50 255 GLU A O 1
ATOM 1999 N N . SER A 1 256 ? 14.230 -31.415 -20.856 1.00 79.44 256 SER A N 1
ATOM 2000 C CA . SER A 1 256 ? 12.864 -31.952 -20.866 1.00 79.44 256 SER A CA 1
ATOM 2001 C C . SER A 1 256 ? 12.058 -31.542 -22.102 1.00 79.44 256 SER A C 1
ATOM 2003 O O . SER A 1 256 ? 11.223 -32.302 -22.583 1.00 79.44 256 SER A O 1
ATOM 2005 N N . ILE A 1 257 ? 12.308 -30.354 -22.654 1.00 76.81 257 ILE A N 1
ATOM 2006 C CA . ILE A 1 257 ? 11.624 -29.860 -23.852 1.00 76.81 257 ILE A CA 1
ATOM 2007 C C . ILE A 1 257 ? 12.136 -30.523 -25.131 1.00 76.81 257 ILE A C 1
ATOM 2009 O O . ILE A 1 257 ? 11.347 -30.743 -26.055 1.00 76.81 257 ILE A O 1
ATOM 2013 N N . VAL A 1 258 ? 13.436 -30.810 -25.192 1.00 75.00 258 VAL A N 1
ATOM 2014 C CA . VAL A 1 258 ? 14.080 -31.483 -26.325 1.00 75.00 258 VAL A CA 1
ATOM 2015 C C . VAL A 1 258 ? 13.731 -32.973 -26.343 1.00 75.00 258 VAL A C 1
ATOM 2017 O O . VAL A 1 258 ? 13.519 -33.521 -27.420 1.00 75.00 258 VAL A O 1
ATOM 2020 N N . GLU A 1 259 ? 13.597 -33.605 -25.175 1.00 69.62 259 GLU A N 1
ATOM 2021 C CA . GLU A 1 259 ? 13.229 -35.022 -25.035 1.00 69.62 259 GLU A CA 1
ATOM 2022 C C . GLU A 1 259 ? 11.742 -35.313 -25.297 1.00 69.62 259 GLU A C 1
ATOM 2024 O O . GLU A 1 259 ? 11.377 -36.462 -25.544 1.00 69.62 259 GLU A O 1
ATOM 2029 N N . LEU A 1 260 ? 10.865 -34.301 -25.270 1.00 60.72 260 LEU A N 1
ATOM 2030 C CA . LEU A 1 260 ? 9.447 -34.494 -25.575 1.00 60.72 260 LEU A CA 1
ATOM 2031 C C . LEU A 1 260 ? 9.270 -34.929 -27.043 1.00 60.72 260 LEU A C 1
ATOM 2033 O O . LEU A 1 260 ? 9.587 -34.128 -27.939 1.00 60.72 260 LEU A O 1
ATOM 2037 N N . PRO A 1 261 ? 8.710 -36.132 -27.304 1.00 56.44 261 PRO A N 1
ATOM 2038 C CA . PRO A 1 261 ? 8.452 -36.598 -28.660 1.00 56.44 261 PRO A CA 1
ATOM 2039 C C . PRO A 1 261 ? 7.558 -35.595 -29.390 1.00 56.44 261 PRO A C 1
ATOM 2041 O O . PRO A 1 261 ? 6.736 -34.912 -28.765 1.00 56.44 261 PRO A O 1
ATOM 2044 N N . ALA A 1 262 ? 7.745 -35.477 -30.709 1.00 55.00 262 ALA A N 1
ATOM 2045 C CA . ALA A 1 262 ? 6.879 -34.667 -31.555 1.00 55.00 262 ALA A CA 1
ATOM 2046 C C . ALA A 1 262 ? 5.425 -35.000 -31.198 1.00 55.00 262 ALA A C 1
ATOM 2048 O O . ALA A 1 262 ? 5.037 -36.166 -31.190 1.00 55.00 262 ALA A O 1
ATOM 2049 N N . LEU A 1 263 ? 4.654 -33.988 -30.793 1.00 54.25 263 LEU A N 1
ATOM 2050 C CA . LEU A 1 263 ? 3.237 -34.153 -30.497 1.00 54.25 263 LEU A CA 1
ATOM 2051 C C . LEU A 1 263 ? 2.550 -34.614 -31.788 1.00 54.25 263 LEU A C 1
ATOM 2053 O O . LEU A 1 263 ? 2.135 -33.785 -32.592 1.00 54.25 263 LEU A O 1
ATOM 2057 N N . GLU A 1 264 ? 2.423 -35.924 -31.984 1.00 45.00 264 GLU A N 1
ATOM 2058 C CA . GLU A 1 264 ? 1.509 -36.504 -32.960 1.00 45.00 264 GLU A CA 1
ATOM 2059 C C . GLU A 1 264 ? 0.094 -36.174 -32.490 1.00 45.00 264 GLU A C 1
ATOM 2061 O O . GLU A 1 264 ? -0.484 -36.828 -31.617 1.00 45.00 264 GLU A O 1
ATOM 2066 N N . ARG A 1 265 ? -0.472 -35.095 -33.026 1.00 46.03 265 ARG A N 1
ATOM 2067 C CA . ARG A 1 265 ? -1.905 -34.839 -32.934 1.00 46.03 265 ARG A CA 1
ATOM 2068 C C . ARG A 1 265 ? -2.459 -34.643 -34.335 1.00 46.03 265 ARG A C 1
ATOM 2070 O O . ARG A 1 265 ? -2.020 -33.751 -35.051 1.00 46.03 265 ARG A O 1
ATOM 2077 N N . ARG A 1 266 ? -3.386 -35.552 -34.658 1.00 32.97 266 ARG A N 1
ATOM 2078 C CA . ARG A 1 266 ? -4.250 -35.589 -35.844 1.00 32.97 266 ARG A CA 1
ATOM 2079 C C . ARG A 1 266 ? -4.911 -34.251 -36.143 1.00 32.97 266 ARG A C 1
ATOM 2081 O O . ARG A 1 266 ? -5.324 -33.585 -35.164 1.00 32.97 266 ARG A O 1
#

Radius of gyration: 25.17 Å; chains: 1; bounding box: 53×53×66 Å

Sequence (266 aa):
MANWFTFALSISTIATLFFIKSYIDPMIKKRCRIPIPYDLFVMIIGTIVSYVVNLNSRFGVKIVGHIPTGLPSPSLPGISLFGYIMGDALAIAVVSFVVTVSMGKLFAKKHNYEIDVRQEFYAMGFMQIFCSAFPVWPASTALARTLVYEAAGTKTQLATVFSSILLLAVIFFIGPFIEVLPVCFLSCIIIVALKGMFMHSKVVEIGRLSHSEGKTYFQPIEKYRDAAIRDGVVCVRFSAPLVYINAEHFRKGVESIVELPALERR

InterPro domains:
  IPR001902 SLC26A/SulP transporter [PTHR11814] (3-206)
  IPR011547 SLC26A/SulP transporter domain [PF00916] (2-213)
  IPR036513 STAS domain superfamily [G3DSA:3.30.750.24] (205-264)

pLDDT: mean 84.49, std 10.87, range [32.97, 96.56]

Secondary structure (DSSP, 8-state):
---HHHHHHHHHHHHHHHHIIIIIHHHHHHH-SSPP-HHHHHHHHHHHHHHHHTHHHHH-PPB------SPPPP----GGGHHHHHHHHHHHHHHHHHHHHHHHHHHHHHHT----HHHHHHHHHHHHHHHHTSS-PPP---HHHHHHHHHTT--STHHHHHHHHHHHHHHHHHHHHHTTSBHHHHHHHHHHHHHHHHHT-----EEEEE--TT-SS-EETTT-TT--PPTT--EEEE-S---HHHHHHHHHHHHHHHHSPP----